Protein AF-B9GA98-F1 (afdb_monomer)

Organism: Oryza sativa subsp. japonica (NCBI:txid39947)

Seconda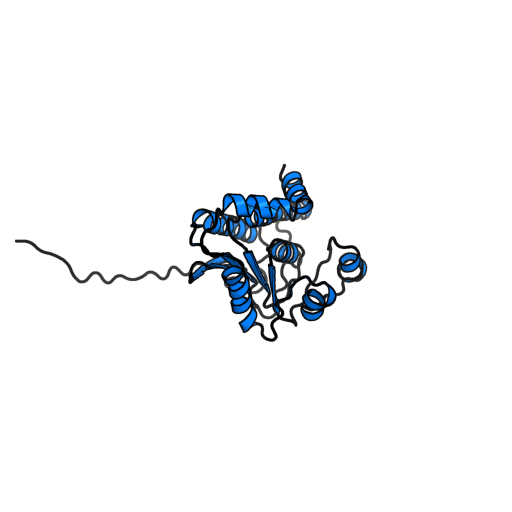ry structure (DSSP, 8-state):
-------------------SEEEEEETTEEEEEE--SS-TT-TTSHHHHHHHHHHHHHHHHH--TT--EEEEEE---TT--TT-----SSS-HHHHHHHHHHHHHHHHHHHHT-SS-EEEEE-S-B-SHHHHHHHHTSSEEEEETT-EE--TT-SSHHHIIIIISS---EEHHHHHHTT-S-SEEESSTTTHHHHHHHHHHHS--S---HHHHHHHHHHHSHHHHHHHHHHT-

Foldseek 3Di:
DDDDDDDDPPPPPPPPDPAQWDWDDDQLEIEIEGGPDDDQPPLQDPRSLVVLLVVLVVQQVPDDQSRLEYEYEHDDDDDHANDDDDDDDPDPSVVSVLSVVLSLLSSLLSLLLRLFAYEYQALAEHHEPSSVSNRLSGPAYAHEQAHKYAYCPDDDVVCCVARNVPVHIDGNVCVCPVVVRHPRYDPHSVCRRVSRVVCSNVVDDDGGDSVVVSVVSCVVVVVSNVVSVVSND

Solvent-accessible surface area (backbone atoms only — not comparable to full-atom values): 12855 Å² total; per-residue (Å²): 132,89,80,82,90,90,82,80,81,78,77,76,75,79,75,79,78,93,44,49,57,44,76,49,75,57,98,44,30,37,38,38,34,43,67,45,85,83,70,66,75,63,76,64,42,74,65,40,47,52,46,45,42,50,49,51,51,50,51,56,73,67,57,48,72,74,43,39,22,40,29,41,35,45,56,70,54,95,85,36,56,38,54,66,85,79,81,72,82,87,57,58,67,65,63,55,50,50,52,52,50,53,44,46,39,51,40,42,51,50,50,51,63,32,56,41,48,30,15,20,13,34,36,34,52,32,44,10,61,66,52,46,51,54,46,65,50,30,83,40,41,11,31,10,35,79,20,38,40,35,27,77,77,45,87,49,76,65,46,22,52,35,20,39,74,59,62,42,66,40,38,26,50,52,47,23,67,75,65,67,68,30,92,46,69,26,94,43,48,84,48,8,56,58,49,14,47,45,52,33,59,69,76,60,74,99,76,57,63,33,65,60,47,23,54,51,51,43,66,76,38,48,67,65,47,46,54,44,51,65,73,73,106

Sequence (233 aa):
MLSSLQRLHTLRHHHGFLGFCQLSTKNGVFFLTLGGHGGGENYRTEQFIAELEQKLKEVRGHARPSSKGLVTTFAAGEGGSFCDDVDNGGTSAAATAELAAYRTAEAVRALFDMPFPTAAAVAGDVRSSLALALVLAHDDMAVWKEATFEAPEAPYPMMRSKLVLRSEAMDGSTFGGYWYMTDSRCDGREEVTGEAAGIVTTSIGKVRDGEAYVATRKSFFPESWKAVCEFLA

Nearest PDB structures (foldseek):
  3l3s-assembly1_A  TM=7.725E-01  e=2.087E-08  Ruegeria pomeroyi
  3sll-assembly1_A  TM=7.298E-01  e=2.985E-08  Mycobacteroides abscessus ATCC 19977
  1wdl-assembly1_A  TM=6.849E-01  e=1.010E-06  Pseudomonas fragi
  2fw2-assembly1_F  TM=6.914E-01  e=1.534E-06  Homo sapiens
  4zde-assembly1_A  TM=6.179E-01  e=9.760E-06  Saccharomyces cerevisiae

Radius of gyration: 19.53 Å; Cα contacts (8 Å, |Δi|>4): 395; chains: 1; bounding box: 75×48×39 Å

Mean predicted aligned error: 11.71 Å

InterPro domains:
  IPR029045 ClpP/crotonase-like domain superfamily [SSF52096] (22-154)

pLDDT: mean 70.23, std 20.04, range [26.42, 96.5]

Structure (mmCIF, N/CA/C/O backbone):
data_AF-B9GA98-F1
#
_entry.id   AF-B9GA98-F1
#
loop_
_atom_site.group_PDB
_atom_site.id
_atom_site.type_symbol
_atom_site.label_atom_id
_atom_site.label_alt_id
_atom_site.label_comp_id
_atom_site.label_asym_id
_atom_site.label_entity_id
_atom_site.label_seq_id
_atom_site.pdbx_PDB_ins_code
_atom_site.Cartn_x
_atom_site.Cartn_y
_atom_site.Cartn_z
_atom_site.occupancy
_atom_site.B_iso_or_equiv
_atom_site.auth_seq_id
_atom_site.auth_comp_id
_atom_site.auth_asym_id
_atom_site.auth_atom_id
_atom_site.pdbx_PDB_model_num
ATOM 1 N N . MET A 1 1 ? -51.087 30.123 -14.342 1.00 35.69 1 MET A N 1
ATOM 2 C CA . MET A 1 1 ? -50.965 28.770 -13.756 1.00 35.69 1 MET A CA 1
ATOM 3 C C . MET A 1 1 ? -49.788 28.105 -14.463 1.00 35.69 1 MET A C 1
ATOM 5 O O . MET A 1 1 ? -49.875 27.931 -15.666 1.00 35.69 1 MET A O 1
ATOM 9 N N . LEU A 1 2 ? -48.579 28.081 -13.877 1.00 29.09 2 LEU A N 1
ATOM 10 C CA . LEU A 1 2 ? -48.039 26.934 -13.107 1.00 29.09 2 LEU A CA 1
ATOM 11 C C . LEU A 1 2 ? -48.351 25.620 -13.851 1.00 29.09 2 LEU A C 1
ATOM 13 O O . LEU A 1 2 ? -49.518 25.289 -13.980 1.00 29.09 2 LEU A O 1
ATOM 17 N N . SER A 1 3 ? -47.425 24.831 -14.396 1.00 33.22 3 SER A N 1
ATOM 18 C CA . SER A 1 3 ? -46.108 24.382 -13.919 1.00 33.22 3 SER A CA 1
ATOM 19 C C . SER A 1 3 ? -45.519 23.503 -15.061 1.00 33.22 3 SER A C 1
ATOM 21 O O . SER A 1 3 ? -46.284 22.865 -15.771 1.00 33.22 3 SER A O 1
ATOM 23 N N . SER A 1 4 ? -44.248 23.621 -15.455 1.00 30.05 4 SER A N 1
ATOM 24 C CA . SER A 1 4 ? -43.085 22.916 -14.889 1.00 30.05 4 SER A CA 1
ATOM 25 C C . SER A 1 4 ? -42.656 21.679 -15.706 1.00 30.05 4 SER A C 1
ATOM 27 O O . SER A 1 4 ? -43.454 20.794 -15.973 1.00 30.05 4 SER A O 1
ATOM 29 N N . LEU A 1 5 ? -41.360 21.667 -16.053 1.00 33.59 5 LEU A N 1
ATOM 30 C CA . LEU A 1 5 ? -40.460 20.511 -16.194 1.00 33.59 5 LEU A CA 1
ATOM 31 C C . LEU A 1 5 ? -40.871 19.349 -17.119 1.00 33.59 5 LEU A C 1
ATOM 33 O O . LEU A 1 5 ? -41.685 18.519 -16.747 1.00 33.59 5 LEU A O 1
ATOM 37 N N . GLN A 1 6 ? -40.148 19.189 -18.237 1.00 38.84 6 GLN A N 1
ATOM 38 C CA . GLN A 1 6 ? -39.351 17.981 -18.551 1.00 38.84 6 GLN A CA 1
ATOM 39 C C . GLN A 1 6 ? -38.919 17.983 -20.025 1.00 38.84 6 GLN A C 1
ATOM 41 O O . GLN A 1 6 ? -39.674 17.583 -20.908 1.00 38.84 6 GLN A O 1
ATOM 46 N N . ARG A 1 7 ? -37.679 18.417 -20.277 1.00 35.78 7 ARG A N 1
ATOM 47 C CA . ARG A 1 7 ? -36.745 17.842 -21.269 1.00 35.78 7 ARG A CA 1
ATOM 48 C C . ARG A 1 7 ? -35.448 18.653 -21.277 1.00 35.78 7 ARG A C 1
ATOM 50 O O . ARG A 1 7 ? -35.079 19.288 -22.255 1.00 35.78 7 ARG A O 1
ATOM 57 N N . LEU A 1 8 ? -34.751 18.632 -20.142 1.00 29.62 8 LEU A N 1
ATOM 58 C CA . LEU A 1 8 ? -33.313 18.864 -20.141 1.00 29.62 8 LEU A CA 1
ATOM 59 C C . LEU A 1 8 ? -32.667 17.512 -20.431 1.00 29.62 8 LEU A C 1
ATOM 61 O O . LEU A 1 8 ? -32.728 16.594 -19.617 1.00 29.62 8 LEU A O 1
ATOM 65 N N . HIS A 1 9 ? -32.113 17.393 -21.635 1.00 29.41 9 HIS A N 1
ATOM 66 C CA . HIS A 1 9 ? -31.091 16.409 -21.946 1.00 29.41 9 HIS A CA 1
ATOM 67 C C . HIS A 1 9 ? -29.949 16.605 -20.948 1.00 29.41 9 HIS A C 1
ATOM 69 O O . HIS A 1 9 ? -29.130 17.510 -21.098 1.00 29.41 9 HIS A O 1
ATOM 75 N N . THR A 1 10 ? -29.894 15.769 -19.916 1.00 26.86 10 THR A N 1
ATOM 76 C CA . THR A 1 10 ? -28.697 15.643 -19.094 1.00 26.86 10 THR A CA 1
ATOM 77 C C . THR A 1 10 ? -27.661 14.902 -19.931 1.00 26.86 10 THR A C 1
ATOM 79 O O . THR A 1 10 ? -27.564 13.676 -19.892 1.00 26.86 10 THR A O 1
ATOM 82 N N . LEU A 1 11 ? -26.906 15.662 -20.727 1.00 26.42 11 LEU A N 1
ATOM 83 C CA . LEU A 1 11 ? -25.557 15.299 -21.140 1.00 26.42 11 LEU A CA 1
ATOM 84 C C . LEU A 1 11 ? -24.779 14.993 -19.858 1.00 26.42 11 LEU A C 1
ATOM 86 O O . LEU A 1 11 ? -24.278 15.888 -19.179 1.00 26.42 11 LEU A O 1
ATOM 90 N N . ARG A 1 12 ? -24.728 13.713 -19.478 1.00 26.69 12 ARG A N 1
ATOM 91 C CA . ARG A 1 12 ? -23.707 13.234 -18.554 1.00 26.69 12 ARG A CA 1
ATOM 92 C C . ARG A 1 12 ? -22.389 13.398 -19.290 1.00 26.69 12 ARG A C 1
ATOM 94 O O . ARG A 1 12 ? -22.032 12.575 -20.127 1.00 26.69 12 ARG A O 1
ATOM 101 N N . HIS A 1 13 ? -21.703 14.496 -18.999 1.00 28.08 13 HIS A N 1
ATOM 102 C CA . HIS A 1 13 ? -20.285 14.618 -19.261 1.00 28.08 13 HIS A CA 1
ATOM 103 C C . HIS A 1 13 ? -19.594 13.423 -18.599 1.00 28.08 13 HIS A C 1
ATOM 105 O O . HIS A 1 13 ? -19.430 13.374 -17.382 1.00 28.08 13 HIS A O 1
ATOM 111 N N . HIS A 1 14 ? -19.207 12.439 -19.409 1.00 30.08 14 HIS A N 1
ATOM 112 C CA . HIS A 1 14 ? -18.062 11.607 -19.095 1.00 30.08 14 HIS A CA 1
ATOM 113 C C . HIS A 1 14 ? -16.851 12.541 -19.077 1.00 30.08 14 HIS A C 1
ATOM 115 O O . HIS A 1 14 ? -16.253 12.825 -20.113 1.00 30.08 14 HIS A O 1
ATOM 121 N N . HIS A 1 15 ? -16.510 13.072 -17.903 1.00 29.11 15 HIS A N 1
ATOM 122 C CA . HIS A 1 15 ? -15.147 13.523 -17.673 1.00 29.11 15 HIS A CA 1
ATOM 123 C C . HIS A 1 15 ? -14.268 12.276 -17.646 1.00 29.11 15 HIS A C 1
ATOM 125 O O . HIS A 1 15 ? -14.194 11.575 -16.639 1.00 29.11 15 HIS A O 1
ATOM 131 N N . GLY A 1 16 ? -13.655 11.972 -18.791 1.00 33.31 16 GLY A N 1
ATOM 132 C CA . GLY A 1 16 ? -12.480 11.116 -18.835 1.00 33.31 16 GLY A CA 1
ATOM 133 C C . GLY A 1 16 ? -11.401 11.769 -17.981 1.00 33.31 16 GLY A C 1
ATOM 134 O O . GLY A 1 16 ? -10.904 12.839 -18.323 1.00 33.31 16 GLY A O 1
ATOM 135 N N . PHE A 1 17 ? -11.108 11.173 -16.830 1.00 41.28 17 PHE A N 1
ATOM 136 C CA . PHE A 1 17 ? -10.038 11.626 -15.951 1.00 41.28 17 PHE A CA 1
ATOM 137 C C . PHE A 1 17 ? -8.707 11.105 -16.512 1.00 41.28 17 PHE A C 1
ATOM 139 O O . PHE A 1 17 ? -8.421 9.912 -16.442 1.00 41.28 17 PHE A O 1
ATOM 146 N N . LEU A 1 18 ? -7.926 12.005 -17.111 1.00 51.78 18 LEU A N 1
ATOM 147 C CA . LEU A 1 18 ? -6.543 11.796 -17.557 1.00 51.78 18 LEU A CA 1
ATOM 148 C C . LEU A 1 18 ? -5.591 11.896 -16.345 1.00 51.78 18 LEU A C 1
ATOM 150 O O . LEU A 1 18 ? -4.888 12.891 -16.206 1.00 51.78 18 LEU A O 1
ATOM 154 N N . GLY A 1 19 ? -5.638 10.930 -15.423 1.00 64.00 19 GLY A N 1
ATOM 155 C CA . GLY A 1 19 ? -4.789 10.897 -14.219 1.00 64.00 19 GLY A CA 1
ATOM 156 C C . GLY A 1 19 ? -4.051 9.568 -14.067 1.00 64.00 19 GLY A C 1
ATOM 157 O O . GLY A 1 19 ? -4.566 8.525 -14.485 1.00 64.00 19 GLY A O 1
ATOM 158 N N . PHE A 1 20 ? -2.856 9.600 -13.471 1.00 74.31 20 PHE A N 1
ATOM 159 C CA . PHE A 1 20 ? -2.017 8.417 -13.274 1.00 74.31 20 PHE A CA 1
ATOM 160 C C . PHE A 1 20 ? -2.572 7.473 -12.202 1.00 74.31 20 PHE A C 1
ATOM 162 O O . PHE A 1 20 ? -2.298 6.270 -12.240 1.00 74.31 20 PHE A O 1
ATOM 169 N N . CYS A 1 21 ? -3.358 8.003 -11.261 1.00 82.62 21 CYS A N 1
ATOM 170 C CA . CYS A 1 21 ? -3.966 7.263 -10.164 1.00 82.62 21 CYS A CA 1
ATOM 171 C C . CYS A 1 21 ? -5.494 7.305 -10.270 1.00 82.62 21 CYS A C 1
ATOM 173 O O . CYS A 1 21 ? -6.146 8.324 -10.025 1.00 82.62 21 CYS A O 1
ATOM 175 N N . GLN A 1 22 ? -6.100 6.162 -10.577 1.00 86.88 22 GLN A N 1
ATOM 176 C CA . GLN A 1 22 ? -7.551 6.044 -10.687 1.00 86.88 22 GLN A CA 1
ATOM 177 C C . GLN A 1 22 ? -8.132 5.484 -9.395 1.00 86.88 22 GLN A C 1
ATOM 179 O O . GLN A 1 22 ? -7.782 4.390 -8.968 1.00 86.88 22 GLN A O 1
ATOM 184 N N . LEU A 1 23 ? -9.047 6.229 -8.778 1.00 91.75 23 LEU A N 1
ATOM 185 C CA . LEU A 1 23 ? -9.753 5.790 -7.581 1.00 91.75 23 LEU A CA 1
ATOM 186 C C . LEU A 1 23 ? -11.190 5.415 -7.933 1.00 91.75 23 LEU A C 1
ATOM 188 O O . LEU A 1 23 ? -11.926 6.203 -8.524 1.00 91.75 23 LEU A O 1
ATOM 192 N N . SER A 1 24 ? -11.603 4.224 -7.519 1.00 93.31 24 SER A N 1
ATOM 193 C CA . SER A 1 24 ? -12.993 3.785 -7.560 1.00 93.31 24 SER A CA 1
ATOM 194 C C . SER A 1 24 ? -13.408 3.186 -6.217 1.00 93.31 24 SER A C 1
ATOM 196 O O . SER A 1 24 ? -12.594 2.968 -5.318 1.00 93.31 24 SER A O 1
ATOM 198 N N . THR A 1 25 ? -14.705 2.974 -6.020 1.00 94.50 25 THR A N 1
ATOM 199 C CA . THR A 1 25 ? -15.231 2.393 -4.780 1.00 94.50 25 THR A CA 1
ATOM 200 C C . THR A 1 25 ? -16.325 1.398 -5.111 1.00 94.50 25 THR A C 1
ATOM 202 O O . THR A 1 25 ? -17.235 1.696 -5.885 1.00 94.50 25 THR A O 1
ATOM 205 N N . LYS A 1 26 ? -16.255 0.213 -4.505 1.00 93.81 26 LYS A N 1
ATOM 206 C CA . LYS A 1 26 ? -17.228 -0.862 -4.709 1.00 93.81 26 LYS A CA 1
ATOM 207 C C . LYS A 1 26 ? -17.417 -1.638 -3.413 1.00 93.81 26 LYS A C 1
ATOM 209 O O . LYS A 1 26 ? -16.454 -2.065 -2.792 1.00 93.81 26 LYS A O 1
ATOM 214 N N . ASN A 1 27 ? -18.670 -1.833 -2.998 1.00 90.69 27 ASN A N 1
ATOM 215 C CA . ASN A 1 27 ? -19.038 -2.646 -1.827 1.00 90.69 27 ASN A CA 1
ATOM 216 C C . ASN A 1 27 ? -18.325 -2.261 -0.511 1.00 90.69 27 ASN A C 1
ATOM 218 O O . ASN A 1 27 ? -18.074 -3.122 0.336 1.00 90.69 27 ASN A O 1
ATOM 222 N N . GLY A 1 28 ? -18.017 -0.970 -0.337 1.00 90.44 28 GLY A N 1
ATOM 223 C CA . GLY A 1 28 ? -17.298 -0.438 0.826 1.00 90.44 28 GLY A CA 1
ATOM 224 C C . GLY A 1 28 ? -15.774 -0.573 0.751 1.00 90.44 28 GLY A C 1
ATOM 225 O O . GLY A 1 28 ? -15.104 -0.193 1.705 1.00 90.44 28 GLY A O 1
ATOM 226 N N . VAL A 1 29 ? -15.227 -1.090 -0.350 1.00 94.62 29 VAL A N 1
ATOM 227 C CA . VAL A 1 29 ? -13.786 -1.180 -0.614 1.00 94.62 29 VAL A CA 1
ATOM 228 C C . VAL A 1 29 ? -13.384 -0.071 -1.583 1.00 94.62 29 VAL A C 1
ATOM 230 O O . VAL A 1 29 ? -14.051 0.139 -2.602 1.00 94.62 29 VAL A O 1
ATOM 233 N N . PHE A 1 30 ? -12.308 0.638 -1.259 1.00 96.50 30 PHE A N 1
ATOM 234 C CA . PHE A 1 30 ? -11.643 1.572 -2.162 1.00 96.50 30 PHE A CA 1
ATOM 235 C C . PHE A 1 30 ? -10.679 0.801 -3.062 1.00 96.50 30 PHE A C 1
ATOM 2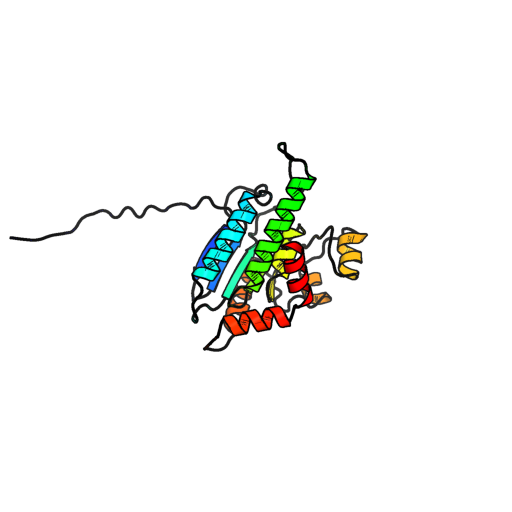37 O O . PHE A 1 30 ? -9.932 -0.039 -2.573 1.00 96.50 30 PHE A O 1
ATOM 244 N N . PHE A 1 31 ? -10.684 1.090 -4.359 1.00 94.12 31 PHE A N 1
ATOM 245 C CA . PHE A 1 31 ? -9.760 0.511 -5.330 1.00 94.12 31 PHE A CA 1
ATOM 246 C C . PHE A 1 31 ? -8.947 1.637 -5.951 1.00 94.12 31 PHE A C 1
ATOM 248 O O . PHE A 1 31 ? -9.504 2.472 -6.666 1.00 94.12 31 PHE A O 1
ATOM 255 N N . LEU A 1 32 ? -7.654 1.666 -5.644 1.00 92.19 32 LEU A N 1
ATOM 256 C CA . LEU A 1 32 ? -6.701 2.626 -6.178 1.00 92.19 32 LEU A CA 1
ATOM 257 C C . LEU A 1 32 ? -5.840 1.938 -7.233 1.00 92.19 32 LEU A C 1
ATOM 259 O O . LEU A 1 32 ? -4.988 1.118 -6.908 1.00 92.19 32 LEU A O 1
ATOM 263 N N . THR A 1 33 ? -6.053 2.271 -8.496 1.00 86.50 33 THR A N 1
ATOM 264 C CA . THR A 1 33 ? -5.252 1.763 -9.604 1.00 86.50 33 THR A CA 1
ATOM 265 C C . THR A 1 33 ? -4.133 2.730 -9.930 1.00 86.50 33 THR A C 1
ATOM 267 O O . THR A 1 33 ? -4.382 3.859 -10.353 1.00 86.50 33 THR A O 1
ATOM 270 N N . LEU A 1 34 ? -2.900 2.266 -9.743 1.00 81.12 34 LEU A N 1
ATOM 271 C CA . LEU A 1 34 ? -1.695 2.975 -10.147 1.00 81.12 34 LEU A CA 1
ATOM 272 C C . LEU A 1 34 ? -1.402 2.602 -11.600 1.00 81.12 34 LEU A C 1
ATOM 274 O O . LEU A 1 34 ? -1.234 1.417 -11.893 1.00 81.12 34 LEU A O 1
ATOM 278 N N . GLY A 1 35 ? -1.352 3.591 -12.497 1.00 67.44 35 GLY A N 1
ATOM 279 C CA . GLY A 1 35 ? -0.961 3.365 -13.891 1.00 67.44 35 GLY A CA 1
ATOM 280 C C . GLY A 1 35 ? -2.022 3.522 -14.964 1.00 67.44 35 GLY A C 1
ATOM 281 O O . GLY A 1 35 ? -2.042 2.767 -15.937 1.00 67.44 35 GLY A O 1
ATOM 282 N N . GLY A 1 36 ? -2.922 4.487 -14.807 1.00 49.16 36 GLY A N 1
ATOM 283 C CA . GLY A 1 36 ? -3.950 4.766 -15.807 1.00 49.16 36 GLY A CA 1
ATOM 284 C C . GLY A 1 36 ? -3.415 5.485 -17.053 1.00 49.16 36 GLY A C 1
ATOM 285 O O . GLY A 1 36 ? -2.937 6.603 -16.944 1.00 49.16 36 GLY A O 1
ATOM 286 N N . HIS A 1 37 ? -3.598 4.856 -18.225 1.00 40.94 37 HIS A N 1
ATOM 287 C CA . HIS A 1 37 ? -3.554 5.410 -19.597 1.00 40.94 37 HIS A CA 1
ATOM 288 C C . HIS A 1 37 ? -2.259 6.144 -20.030 1.00 40.94 37 HIS A C 1
ATOM 290 O O . HIS A 1 37 ? -2.020 7.277 -19.633 1.00 40.94 37 HIS A O 1
ATOM 296 N N . GLY A 1 38 ? -1.476 5.546 -20.948 1.00 42.28 38 GLY A N 1
ATOM 297 C CA . GLY A 1 38 ? -0.427 6.284 -21.682 1.00 42.28 38 GLY A CA 1
ATOM 298 C C . GLY A 1 38 ? 0.940 5.620 -21.885 1.00 42.28 38 GLY A C 1
ATOM 299 O O . GLY A 1 38 ? 1.890 6.340 -22.167 1.00 42.28 38 GLY A O 1
ATOM 300 N N . GLY A 1 39 ? 1.079 4.295 -21.769 1.00 42.31 39 GLY A N 1
ATOM 301 C CA . GLY A 1 39 ? 2.373 3.629 -21.987 1.00 42.31 39 GLY A CA 1
ATOM 302 C C . GLY A 1 39 ? 3.358 3.815 -20.822 1.00 42.31 39 GLY A C 1
ATOM 303 O O . GLY A 1 39 ? 3.237 4.735 -20.015 1.00 42.31 39 GLY A O 1
ATOM 304 N N . GLY A 1 40 ? 4.296 2.874 -20.693 1.00 44.06 40 GLY A N 1
ATOM 305 C CA . GLY A 1 40 ? 5.089 2.580 -19.489 1.00 44.06 40 GLY A CA 1
ATOM 306 C C . GLY A 1 40 ? 6.103 3.626 -19.002 1.00 44.06 40 GLY A C 1
ATOM 307 O O . GLY A 1 40 ? 6.942 3.287 -18.174 1.00 44.06 40 GLY A O 1
ATOM 308 N N . GLU A 1 41 ? 6.044 4.880 -19.452 1.00 43.06 41 GLU A N 1
ATOM 309 C CA . GLU A 1 41 ? 7.047 5.910 -19.117 1.00 43.06 41 GLU A CA 1
ATOM 310 C C . GLU A 1 41 ? 6.610 6.871 -17.994 1.00 43.06 41 GLU A C 1
ATOM 312 O O . GLU A 1 41 ? 7.407 7.647 -17.474 1.00 43.06 41 GLU A O 1
ATOM 317 N N . ASN A 1 42 ? 5.354 6.793 -17.551 1.00 45.59 42 ASN A N 1
ATOM 318 C CA . ASN A 1 42 ? 4.721 7.853 -16.758 1.00 45.59 42 ASN A CA 1
ATOM 319 C C . ASN A 1 42 ? 4.770 7.687 -15.224 1.00 45.59 42 ASN A C 1
ATOM 321 O O . ASN A 1 42 ? 4.354 8.579 -14.487 1.00 45.59 42 ASN A O 1
ATOM 325 N N . TYR A 1 43 ? 5.312 6.578 -14.717 1.00 51.19 43 TYR A N 1
ATOM 326 C CA . TYR A 1 43 ? 5.412 6.275 -13.276 1.00 51.19 43 TYR A CA 1
ATOM 327 C C . TYR A 1 43 ? 6.594 6.974 -12.575 1.00 51.19 43 TYR A C 1
ATOM 329 O O . TYR A 1 43 ? 6.965 6.612 -11.461 1.00 51.19 43 TYR A O 1
ATOM 337 N N . ARG A 1 44 ? 7.231 7.934 -13.258 1.00 55.16 44 ARG A N 1
ATOM 338 C CA . ARG A 1 44 ? 8.556 8.490 -12.925 1.00 55.16 44 ARG A CA 1
ATOM 339 C C . ARG A 1 44 ? 8.534 9.966 -12.524 1.00 55.16 44 ARG A C 1
ATOM 341 O O . ARG A 1 44 ? 9.587 10.578 -12.383 1.00 55.16 44 ARG A O 1
ATOM 348 N N . THR A 1 45 ? 7.356 10.568 -12.388 1.00 59.28 45 THR A N 1
ATOM 349 C CA . THR A 1 45 ? 7.224 12.019 -12.219 1.00 59.28 45 THR A CA 1
ATOM 350 C C . THR A 1 45 ? 6.837 12.383 -10.790 1.00 59.28 45 THR A C 1
ATOM 352 O O . THR A 1 45 ? 6.058 11.684 -10.143 1.00 59.28 45 THR A O 1
ATOM 355 N N . GLU A 1 46 ? 7.322 13.529 -10.304 1.00 68.69 46 GLU A N 1
ATOM 356 C CA . GLU A 1 46 ? 6.806 14.174 -9.085 1.00 68.69 46 GLU A CA 1
ATOM 357 C C . GLU A 1 46 ? 5.268 14.244 -9.106 1.00 68.69 46 GLU A C 1
ATOM 359 O O . GLU A 1 46 ? 4.608 14.044 -8.088 1.00 68.69 46 GLU A O 1
ATOM 364 N N . GLN A 1 47 ? 4.700 14.441 -10.299 1.00 73.62 47 GLN A N 1
ATOM 365 C CA . GLN A 1 47 ? 3.266 14.464 -10.544 1.00 73.62 47 GLN A CA 1
ATOM 366 C C . GLN A 1 47 ? 2.572 13.141 -10.177 1.00 73.62 47 GLN A C 1
ATOM 368 O O . GLN A 1 47 ? 1.519 13.191 -9.547 1.00 73.62 47 GLN A O 1
ATOM 373 N N . PHE A 1 48 ? 3.150 11.976 -10.500 1.00 77.00 48 PHE A N 1
ATOM 374 C CA . PHE A 1 48 ? 2.602 10.678 -10.084 1.00 77.00 48 PHE A CA 1
ATOM 375 C C . PHE A 1 48 ? 2.542 10.557 -8.559 1.00 77.00 48 PHE A C 1
ATOM 377 O O . PHE A 1 48 ? 1.499 10.201 -8.013 1.00 77.00 48 PHE A O 1
ATOM 384 N N . ILE A 1 49 ? 3.638 10.878 -7.862 1.00 74.38 49 ILE A N 1
ATOM 385 C CA . ILE A 1 49 ? 3.694 10.708 -6.403 1.00 74.38 49 ILE A CA 1
ATOM 386 C C . ILE A 1 49 ? 2.792 11.736 -5.702 1.00 74.38 49 ILE A C 1
ATOM 388 O O . ILE A 1 49 ? 2.108 11.396 -4.738 1.00 74.38 49 ILE A O 1
ATOM 392 N N . ALA A 1 50 ? 2.712 12.966 -6.216 1.00 79.44 50 ALA A N 1
ATOM 393 C CA . ALA A 1 50 ? 1.770 13.972 -5.730 1.00 79.44 50 ALA A CA 1
ATOM 394 C C . ALA A 1 50 ? 0.306 13.540 -5.934 1.00 79.44 50 ALA A C 1
ATOM 396 O O . ALA A 1 50 ? -0.519 13.702 -5.031 1.00 79.44 50 ALA A O 1
ATOM 397 N N . GLU A 1 51 ? -0.023 12.952 -7.088 1.00 85.50 51 GLU A N 1
ATOM 398 C CA . GLU A 1 51 ? -1.361 12.417 -7.356 1.00 85.50 51 GLU A CA 1
ATOM 399 C C . GLU A 1 51 ? -1.680 11.227 -6.438 1.00 85.50 51 GLU A C 1
ATOM 401 O O . GLU A 1 51 ? -2.776 11.162 -5.878 1.00 85.50 51 GLU A O 1
ATOM 406 N N . LEU A 1 52 ? -0.717 10.330 -6.205 1.00 85.88 52 LEU A N 1
ATOM 407 C CA . LEU A 1 52 ? -0.838 9.229 -5.248 1.00 85.88 52 LEU A CA 1
ATOM 408 C C . LEU A 1 52 ? -1.119 9.749 -3.832 1.00 85.88 52 LEU A C 1
ATOM 410 O O . LEU A 1 52 ? -2.079 9.315 -3.195 1.00 85.88 52 LEU A O 1
ATOM 414 N N . GLU A 1 53 ? -0.332 10.713 -3.351 1.00 85.81 53 GLU A N 1
ATOM 415 C CA . GLU A 1 53 ? -0.517 11.345 -2.041 1.00 85.81 53 GLU A CA 1
ATOM 416 C C . GLU A 1 53 ? -1.919 11.967 -1.923 1.00 85.81 53 GLU A C 1
ATOM 418 O O . GLU A 1 53 ? -2.635 11.748 -0.939 1.00 85.81 53 GLU A O 1
ATOM 423 N N . GLN A 1 54 ? -2.351 12.698 -2.955 1.00 89.06 54 GLN A N 1
ATOM 424 C CA . GLN A 1 54 ? -3.685 13.286 -3.022 1.00 89.06 54 GLN A CA 1
ATOM 425 C C . GLN A 1 54 ? -4.779 12.212 -2.973 1.00 89.06 54 GLN A C 1
ATOM 427 O O . GLN A 1 54 ? -5.756 12.374 -2.237 1.00 89.06 54 GLN A O 1
ATOM 432 N N . LYS A 1 55 ? -4.628 11.107 -3.710 1.00 92.81 55 LYS A N 1
ATOM 433 C CA . LYS A 1 55 ? -5.607 10.012 -3.728 1.00 92.81 55 LYS A CA 1
ATOM 434 C C . LYS A 1 55 ? -5.664 9.255 -2.410 1.00 92.81 55 LYS A C 1
ATOM 436 O O . LYS A 1 55 ? -6.759 8.927 -1.960 1.00 92.81 55 LYS A O 1
ATOM 441 N N . LEU A 1 56 ? -4.537 9.048 -1.734 1.00 93.50 56 LEU A N 1
ATOM 442 C CA . LEU A 1 56 ? -4.523 8.459 -0.393 1.00 93.50 56 LEU A CA 1
ATOM 443 C C . LEU A 1 56 ? -5.200 9.386 0.632 1.00 93.50 56 LEU A C 1
ATOM 445 O O . LEU A 1 56 ? -5.996 8.924 1.454 1.00 93.50 56 LEU A O 1
ATOM 449 N N . LYS A 1 57 ? -4.983 10.705 0.545 1.00 91.50 57 LYS A N 1
ATOM 450 C CA . LYS A 1 57 ? -5.719 11.695 1.357 1.00 91.50 57 LYS A CA 1
ATOM 451 C C . LYS A 1 57 ? -7.222 11.673 1.069 1.00 91.50 57 LYS A C 1
ATOM 453 O O . LYS A 1 57 ? -8.020 11.706 2.005 1.00 91.50 57 LYS A O 1
ATOM 458 N N . GLU A 1 58 ? -7.610 11.574 -0.201 1.00 94.50 58 GLU A N 1
ATOM 459 C CA . GLU A 1 58 ? -9.008 11.456 -0.631 1.00 94.50 58 GLU A CA 1
ATOM 460 C C . GLU A 1 58 ? -9.667 10.196 -0.046 1.00 94.50 58 GLU A C 1
ATOM 462 O O . GLU A 1 58 ? -10.739 10.276 0.555 1.00 94.50 58 GLU A O 1
ATOM 467 N N . VAL A 1 59 ? -8.997 9.045 -0.142 1.00 95.25 59 VAL A N 1
ATOM 468 C CA . VAL A 1 59 ? -9.438 7.773 0.451 1.00 95.25 59 VAL A CA 1
ATOM 469 C C . VAL A 1 59 ? -9.647 7.912 1.961 1.00 95.25 59 VAL A C 1
ATOM 471 O O . VAL A 1 59 ? -10.701 7.534 2.477 1.00 95.25 59 VAL A O 1
ATOM 474 N N . ARG A 1 60 ? -8.690 8.517 2.676 1.00 92.69 60 ARG A N 1
ATOM 475 C CA . ARG A 1 60 ? -8.796 8.744 4.125 1.00 92.69 60 ARG A CA 1
ATOM 476 C C . ARG A 1 60 ? -9.951 9.685 4.483 1.00 92.69 60 ARG A C 1
ATOM 478 O O . ARG A 1 60 ? -10.692 9.396 5.417 1.00 92.69 60 ARG A O 1
ATOM 485 N N . GLY A 1 61 ? -10.151 10.776 3.741 1.00 92.25 61 GLY A N 1
ATOM 486 C CA . GLY A 1 61 ? -11.261 11.716 3.967 1.00 92.25 61 GLY A CA 1
ATOM 487 C C . GLY A 1 61 ? -12.646 11.111 3.693 1.00 92.25 61 GLY A C 1
ATOM 488 O O . GLY A 1 61 ? -13.641 11.451 4.346 1.00 92.25 61 GLY A O 1
ATOM 489 N N . HIS A 1 62 ? -12.720 10.163 2.758 1.00 92.50 62 HIS A N 1
ATOM 490 C CA . HIS A 1 62 ? -13.938 9.418 2.444 1.00 92.50 62 HIS A CA 1
ATOM 491 C C . HIS A 1 62 ? -14.146 8.171 3.307 1.00 92.50 62 HIS A C 1
ATOM 493 O O . HIS A 1 62 ? -15.220 7.568 3.238 1.00 92.50 62 HIS A O 1
ATOM 499 N N . ALA A 1 63 ? -13.181 7.800 4.149 1.00 90.69 63 ALA A N 1
ATOM 500 C CA . ALA A 1 63 ? -13.316 6.682 5.065 1.00 90.69 63 ALA A CA 1
ATOM 501 C C . ALA A 1 63 ? -14.524 6.871 5.993 1.00 90.69 63 ALA A C 1
ATOM 503 O O . ALA A 1 63 ? -14.770 7.949 6.544 1.00 90.69 63 ALA A O 1
ATOM 504 N N . ARG A 1 64 ? -15.305 5.808 6.163 1.00 88.56 64 ARG A N 1
ATOM 505 C CA . ARG A 1 64 ? -16.438 5.730 7.089 1.00 88.56 64 ARG A CA 1
ATOM 506 C C . ARG A 1 64 ? -16.285 4.476 7.950 1.00 88.56 64 ARG A C 1
ATOM 508 O O . ARG A 1 64 ? -15.582 3.557 7.537 1.00 88.56 64 ARG A O 1
ATOM 515 N N . PRO A 1 65 ? -16.989 4.362 9.089 1.00 84.62 65 PRO A N 1
ATOM 516 C CA . PRO A 1 65 ? -16.995 3.122 9.873 1.00 84.62 65 PRO A CA 1
ATOM 517 C C . PRO A 1 65 ? -17.437 1.882 9.074 1.00 84.62 65 PRO A C 1
ATOM 519 O O . PRO A 1 65 ? -17.073 0.763 9.413 1.00 84.62 65 PRO A O 1
ATOM 522 N N . SER A 1 66 ? -18.205 2.076 7.994 1.00 85.50 66 SER A N 1
ATOM 523 C CA . SER A 1 66 ? -18.625 1.023 7.061 1.00 85.50 66 SER A CA 1
ATOM 524 C C . SER A 1 66 ? -17.615 0.717 5.945 1.00 85.50 66 SER A C 1
ATOM 526 O O . SER A 1 66 ? -17.861 -0.182 5.139 1.00 85.50 66 SER A O 1
ATOM 528 N N . SER A 1 67 ? -16.527 1.484 5.832 1.00 90.44 67 SER A N 1
ATOM 529 C CA . SER A 1 67 ? -15.459 1.228 4.865 1.00 90.44 67 SER A CA 1
ATOM 530 C C . SER A 1 67 ? -14.701 -0.031 5.265 1.00 90.44 67 SER A C 1
ATOM 532 O O . SER A 1 67 ? -14.246 -0.171 6.399 1.00 90.44 67 SER A O 1
ATOM 534 N N . LYS A 1 68 ? -14.566 -0.950 4.314 1.00 91.00 68 LYS A N 1
ATOM 535 C CA . LYS A 1 68 ? -13.983 -2.271 4.530 1.00 91.00 68 LYS A CA 1
ATOM 536 C C . LYS A 1 68 ? -12.473 -2.262 4.354 1.00 91.00 68 LYS A C 1
ATOM 538 O O . LYS A 1 68 ? -11.783 -2.882 5.145 1.00 91.00 68 LYS A O 1
ATOM 543 N N . GLY A 1 69 ? -11.956 -1.516 3.384 1.00 93.31 69 GLY A N 1
ATOM 544 C CA . GLY A 1 69 ? -10.521 -1.476 3.133 1.00 93.31 69 GLY A CA 1
ATOM 545 C C . GLY A 1 69 ? -10.138 -0.712 1.882 1.00 93.31 69 GLY A C 1
ATOM 546 O O . GLY A 1 69 ? -10.999 -0.177 1.178 1.00 93.31 69 GLY A O 1
ATOM 547 N N . LEU A 1 70 ? -8.838 -0.710 1.612 1.00 95.50 70 LEU A N 1
ATOM 548 C CA . LEU A 1 70 ? -8.235 -0.212 0.382 1.00 95.50 70 LEU A CA 1
ATOM 549 C C . LEU A 1 70 ? -7.501 -1.353 -0.317 1.00 95.50 70 LEU A C 1
ATOM 551 O O . LEU A 1 70 ? -6.698 -2.043 0.299 1.00 95.50 70 LEU A O 1
ATOM 555 N N . VAL A 1 71 ? -7.748 -1.508 -1.608 1.00 94.94 71 VAL A N 1
ATOM 556 C CA . VAL A 1 71 ? -6.946 -2.341 -2.498 1.00 94.94 71 VAL A CA 1
ATOM 557 C C . VAL A 1 71 ? -6.198 -1.415 -3.442 1.00 94.94 71 VAL A C 1
ATOM 559 O O . VAL A 1 71 ? -6.826 -0.642 -4.169 1.00 94.94 71 VAL A O 1
ATOM 562 N N . THR A 1 72 ? -4.871 -1.492 -3.443 1.00 91.88 72 THR A N 1
ATOM 563 C CA . THR A 1 72 ? -4.045 -0.796 -4.434 1.00 91.88 72 THR A CA 1
ATOM 564 C C . THR A 1 72 ? -3.669 -1.784 -5.526 1.00 91.88 72 THR A C 1
ATOM 566 O O . THR A 1 72 ? -2.976 -2.764 -5.264 1.00 91.88 72 THR A O 1
ATOM 569 N N . THR A 1 73 ? -4.137 -1.554 -6.749 1.00 86.50 73 THR A N 1
ATOM 570 C CA . THR A 1 73 ? -3.796 -2.387 -7.906 1.00 86.50 73 THR A CA 1
ATOM 571 C C . THR A 1 73 ? -2.647 -1.751 -8.669 1.00 86.50 73 THR A C 1
ATOM 573 O O . THR A 1 73 ? -2.730 -0.586 -9.068 1.00 86.50 73 THR A O 1
ATOM 576 N N . PHE A 1 74 ? -1.620 -2.540 -8.939 1.00 73.44 74 PHE A N 1
ATOM 577 C CA . PHE A 1 74 ? -0.487 -2.143 -9.762 1.00 73.44 74 PHE A CA 1
ATOM 578 C C . PHE A 1 74 ? -0.798 -2.629 -11.183 1.00 73.44 74 PHE A C 1
ATOM 580 O O . PHE A 1 74 ? -0.920 -3.836 -11.403 1.00 73.44 74 PHE A O 1
ATOM 587 N N . ALA A 1 75 ? -1.091 -1.705 -12.108 1.00 58.06 75 ALA A N 1
ATOM 588 C CA . ALA A 1 75 ? -1.663 -2.051 -13.409 1.00 58.06 75 ALA A CA 1
ATOM 589 C C . ALA A 1 75 ? -0.765 -3.016 -14.206 1.00 58.06 75 ALA A C 1
ATOM 591 O O . ALA A 1 75 ? 0.435 -2.795 -14.354 1.00 58.06 75 ALA A O 1
ATOM 592 N N . ALA A 1 76 ? -1.373 -4.061 -14.774 1.00 49.38 76 ALA A N 1
ATOM 593 C CA . ALA A 1 76 ? -0.722 -4.975 -15.705 1.00 49.38 76 ALA A CA 1
ATOM 594 C C . ALA A 1 76 ? -0.569 -4.294 -17.076 1.00 49.38 76 ALA A C 1
ATOM 596 O O . ALA A 1 76 ? -1.431 -4.412 -17.944 1.00 49.38 76 ALA A O 1
ATOM 597 N N . GLY A 1 77 ? 0.508 -3.537 -17.266 1.00 45.59 77 GLY A N 1
ATOM 598 C CA . GLY A 1 77 ? 0.966 -3.149 -18.598 1.00 45.59 77 GLY A CA 1
ATOM 599 C C . GLY A 1 77 ? 1.923 -4.207 -19.138 1.00 45.59 77 GLY A C 1
ATOM 600 O O . GLY A 1 77 ? 2.836 -4.622 -18.425 1.00 45.59 77 GLY A O 1
ATOM 601 N N . GLU A 1 78 ? 1.745 -4.643 -20.386 1.00 38.91 78 GLU A N 1
ATOM 602 C CA . GLU A 1 78 ? 2.790 -5.376 -21.107 1.00 38.91 78 GLU A CA 1
ATOM 603 C C . GLU A 1 78 ? 4.071 -4.518 -21.113 1.00 38.91 78 GLU A C 1
ATOM 605 O O . GLU A 1 78 ? 4.134 -3.486 -21.774 1.00 38.91 78 GLU A O 1
ATOM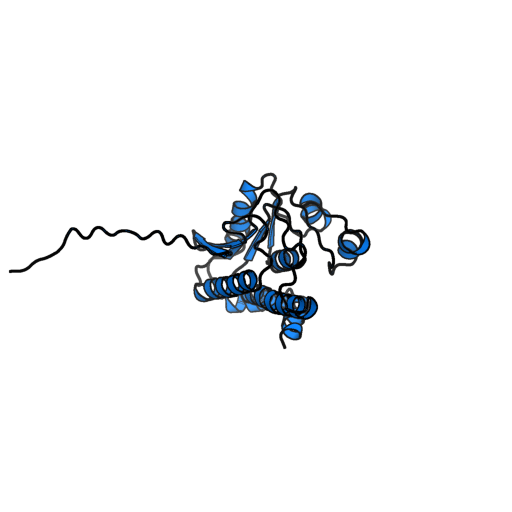 610 N N . GLY A 1 79 ? 5.074 -4.900 -20.317 1.00 37.50 79 GLY A N 1
ATOM 611 C CA . GLY A 1 79 ? 6.415 -4.308 -20.369 1.00 37.50 79 GLY A CA 1
ATOM 612 C C . GLY A 1 79 ? 6.657 -3.018 -19.575 1.00 37.50 79 GLY A C 1
ATOM 613 O O . GLY A 1 79 ? 7.627 -2.322 -19.861 1.00 37.50 79 GLY A O 1
ATOM 614 N N . GLY A 1 80 ? 5.835 -2.678 -18.581 1.00 38.53 80 GLY A N 1
ATOM 615 C CA . GLY A 1 80 ? 6.090 -1.513 -17.723 1.00 38.53 80 GLY A CA 1
ATOM 616 C C . GLY A 1 80 ? 6.888 -1.855 -16.464 1.00 38.53 80 GLY A C 1
ATOM 617 O O . GLY A 1 80 ? 6.301 -2.293 -15.482 1.00 38.53 80 GLY A O 1
ATOM 618 N N . SER A 1 81 ? 8.201 -1.615 -16.475 1.00 39.41 81 SER A N 1
ATOM 619 C CA . SER A 1 81 ? 9.024 -1.535 -15.261 1.00 39.41 81 SER A CA 1
ATOM 620 C C . SER A 1 81 ? 8.540 -0.369 -14.398 1.00 39.41 81 SER A C 1
ATOM 622 O O . SER A 1 81 ? 8.491 0.774 -14.864 1.00 39.41 81 SER A O 1
ATOM 624 N N . PHE A 1 82 ? 8.145 -0.630 -13.151 1.00 39.12 82 PHE A N 1
ATOM 625 C CA . PHE A 1 82 ? 7.996 0.453 -12.185 1.00 39.12 82 PHE A CA 1
ATOM 626 C C . PHE A 1 82 ? 9.405 1.041 -11.961 1.00 39.12 82 PHE A C 1
ATOM 628 O O . PHE A 1 82 ? 10.337 0.282 -11.751 1.00 39.12 82 PHE A O 1
ATOM 635 N N . CYS A 1 83 ? 9.553 2.363 -12.090 1.00 40.91 83 CYS A N 1
ATOM 636 C CA . CYS A 1 83 ? 10.791 3.171 -12.041 1.00 40.91 83 CYS A CA 1
ATOM 637 C C . CYS A 1 83 ? 12.112 2.520 -12.528 1.00 40.91 83 CYS A C 1
ATOM 639 O O . CYS A 1 83 ? 12.978 2.224 -11.713 1.00 40.91 83 CYS A O 1
ATOM 641 N N . ASP A 1 84 ? 12.323 2.465 -13.846 1.00 38.97 84 ASP A N 1
ATOM 642 C CA . ASP A 1 84 ? 13.680 2.636 -14.397 1.00 38.97 84 ASP A CA 1
ATOM 643 C C . ASP A 1 84 ? 14.025 4.133 -14.498 1.00 38.97 84 ASP A C 1
ATOM 645 O O . ASP A 1 84 ? 13.126 4.974 -14.582 1.00 38.97 84 ASP A O 1
ATOM 649 N N . ASP A 1 85 ? 15.321 4.442 -14.462 1.00 38.56 85 ASP A N 1
ATOM 650 C CA . ASP A 1 85 ? 15.957 5.752 -14.257 1.00 38.56 85 ASP A CA 1
ATOM 651 C C . ASP A 1 85 ? 15.229 7.003 -14.810 1.00 38.56 85 ASP A C 1
ATOM 653 O O . ASP A 1 85 ? 14.644 7.024 -15.900 1.00 38.56 85 ASP A O 1
ATOM 657 N N . VAL A 1 86 ? 15.290 8.079 -14.015 1.00 41.66 86 VAL A N 1
ATOM 658 C CA . VAL A 1 86 ? 14.745 9.417 -14.303 1.00 41.66 86 VAL A CA 1
ATOM 659 C C . VAL A 1 86 ? 15.594 10.117 -15.367 1.00 41.66 86 VAL A C 1
ATOM 661 O O . VAL A 1 86 ? 16.799 10.291 -15.183 1.00 41.66 86 VAL A O 1
ATOM 664 N N . ASP A 1 87 ? 14.962 10.593 -16.442 1.00 41.00 87 ASP A N 1
ATOM 665 C CA . ASP A 1 87 ? 15.624 11.448 -17.430 1.00 41.00 87 ASP A CA 1
ATOM 666 C C . ASP A 1 87 ? 15.703 12.894 -16.897 1.00 41.00 87 ASP A C 1
ATOM 668 O O . ASP A 1 87 ? 14.693 13.525 -16.565 1.00 41.00 87 ASP A O 1
ATOM 672 N N . ASN A 1 88 ? 16.927 13.403 -16.728 1.00 41.97 88 ASN A N 1
ATOM 673 C CA . ASN A 1 88 ? 17.221 14.625 -15.972 1.00 41.97 88 ASN A CA 1
ATOM 674 C C . ASN A 1 88 ? 16.962 15.899 -16.791 1.00 41.97 88 ASN A C 1
ATOM 676 O O . ASN A 1 88 ? 17.872 16.499 -17.366 1.00 41.97 88 ASN A O 1
ATOM 680 N N . GLY A 1 89 ? 15.717 16.369 -16.779 1.00 41.09 89 GLY A N 1
ATOM 681 C CA . GLY A 1 89 ? 15.349 17.709 -17.234 1.00 41.09 89 GLY A CA 1
ATOM 682 C C . GLY A 1 89 ? 15.740 18.803 -16.231 1.00 41.09 89 GLY A C 1
ATOM 683 O O . GLY A 1 89 ? 14.889 19.311 -15.513 1.00 41.09 89 GLY A O 1
ATOM 684 N N . GLY A 1 90 ? 17.018 19.189 -16.181 1.00 47.72 90 GLY A N 1
ATOM 685 C CA . GLY A 1 90 ? 17.478 20.476 -15.621 1.00 47.72 90 GLY A CA 1
ATOM 686 C C . GLY A 1 90 ? 17.609 20.615 -14.092 1.00 47.72 90 GLY A C 1
ATOM 687 O O . GLY A 1 90 ? 18.256 21.560 -13.641 1.00 47.72 90 GLY A O 1
ATOM 688 N N . THR A 1 91 ? 17.084 19.682 -13.297 1.00 51.94 91 THR A N 1
ATOM 689 C CA . THR A 1 91 ? 17.352 19.550 -11.849 1.00 51.94 91 THR A CA 1
ATOM 690 C C . THR A 1 91 ? 18.446 18.501 -11.630 1.00 51.94 91 THR A C 1
ATOM 692 O O . THR A 1 91 ? 18.514 17.525 -12.377 1.00 51.94 91 THR A O 1
ATOM 695 N N . SER A 1 92 ? 19.344 18.681 -10.650 1.00 57.88 92 SER A N 1
ATOM 696 C CA . SER A 1 92 ? 20.366 17.657 -10.384 1.00 57.88 92 SER A CA 1
ATOM 697 C C . SER A 1 92 ? 19.688 16.346 -9.966 1.00 57.88 92 SER A C 1
ATOM 699 O O . SER A 1 92 ? 18.766 16.359 -9.151 1.00 57.88 92 SER A O 1
ATOM 701 N N . ALA A 1 93 ? 20.154 15.214 -10.501 1.00 60.62 93 ALA A N 1
ATOM 702 C CA . ALA A 1 93 ? 19.585 13.887 -10.236 1.00 60.62 93 ALA A CA 1
ATOM 703 C C . ALA A 1 93 ? 19.396 13.598 -8.733 1.00 60.62 93 ALA A C 1
ATOM 705 O O . ALA A 1 93 ? 18.421 12.969 -8.332 1.00 60.62 93 ALA A O 1
ATOM 706 N N . ALA A 1 94 ? 20.303 14.118 -7.899 1.00 62.03 94 ALA A N 1
ATOM 707 C CA . ALA A 1 94 ? 20.255 13.987 -6.447 1.00 62.03 94 ALA A CA 1
ATOM 708 C C . ALA A 1 94 ? 19.058 14.714 -5.809 1.00 62.03 94 ALA A C 1
ATOM 710 O O . ALA A 1 94 ? 18.370 14.126 -4.982 1.00 62.03 94 ALA A O 1
ATOM 711 N N . ALA A 1 95 ? 18.771 15.957 -6.212 1.00 61.38 95 ALA A N 1
ATOM 712 C CA . ALA A 1 95 ? 17.644 16.715 -5.663 1.00 61.38 95 ALA A CA 1
ATOM 713 C C . ALA A 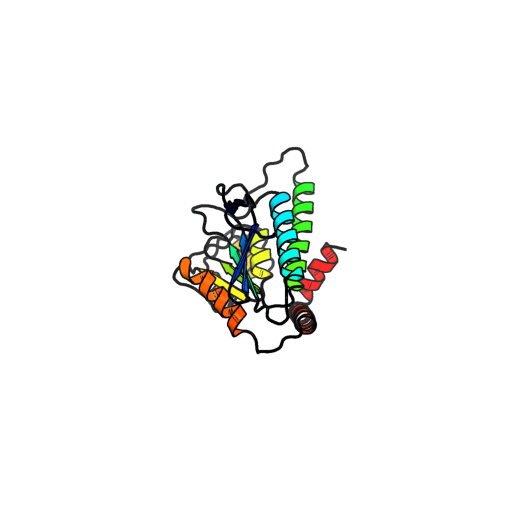1 95 ? 16.294 16.100 -6.074 1.00 61.38 95 ALA A C 1
ATOM 715 O O . ALA A 1 95 ? 15.354 16.051 -5.283 1.00 61.38 95 ALA A O 1
ATOM 716 N N . THR A 1 96 ? 16.213 15.574 -7.299 1.00 64.69 96 THR A N 1
ATOM 717 C CA . THR A 1 96 ? 15.032 14.848 -7.785 1.00 64.69 96 THR A CA 1
ATOM 718 C C . THR A 1 96 ? 14.824 13.536 -7.023 1.00 64.69 96 THR A C 1
ATOM 720 O O . THR A 1 96 ? 13.697 13.220 -6.641 1.00 64.69 96 THR A O 1
ATOM 723 N N . ALA A 1 97 ? 15.901 12.792 -6.755 1.00 66.56 97 ALA A N 1
ATOM 724 C CA . ALA A 1 97 ? 15.852 11.556 -5.976 1.00 66.56 97 ALA A CA 1
ATOM 725 C C . ALA A 1 97 ? 15.435 11.803 -4.516 1.00 66.56 97 ALA A C 1
ATOM 727 O O . ALA A 1 97 ? 14.604 11.070 -3.982 1.00 66.56 97 ALA A O 1
ATOM 728 N N . GLU A 1 98 ? 15.954 12.859 -3.886 1.00 69.81 98 GLU A N 1
ATOM 729 C CA . GLU A 1 98 ? 15.600 13.244 -2.517 1.00 69.81 98 GLU A CA 1
ATOM 730 C C . GLU A 1 98 ? 14.119 13.636 -2.401 1.00 69.81 98 GLU A C 1
ATOM 732 O O . GLU A 1 98 ? 13.411 13.148 -1.519 1.00 69.81 98 GLU A O 1
ATOM 737 N N . LEU A 1 99 ? 13.609 14.436 -3.344 1.00 68.69 99 LEU A N 1
ATOM 738 C CA . LEU A 1 99 ? 12.191 14.794 -3.390 1.00 68.69 99 LEU A CA 1
ATOM 739 C C . LEU A 1 99 ? 11.295 13.569 -3.623 1.00 68.69 99 LEU A C 1
ATOM 741 O O . LEU A 1 99 ? 10.257 13.428 -2.971 1.00 68.69 99 LEU A O 1
ATOM 745 N N . ALA A 1 100 ? 11.691 12.665 -4.523 1.00 69.69 100 ALA A N 1
ATOM 746 C CA . ALA A 1 100 ? 10.965 11.422 -4.760 1.00 69.69 100 ALA A CA 1
ATOM 747 C C . ALA A 1 100 ? 10.928 10.548 -3.498 1.00 69.69 100 ALA A C 1
ATOM 749 O O . ALA A 1 100 ? 9.865 10.037 -3.140 1.00 69.69 100 ALA A O 1
ATOM 750 N N . ALA A 1 101 ? 12.044 10.433 -2.775 1.00 73.69 101 ALA A N 1
ATOM 751 C CA . ALA A 1 101 ? 12.110 9.714 -1.508 1.00 73.69 101 ALA A CA 1
ATOM 752 C C . ALA A 1 101 ? 11.211 10.362 -0.437 1.00 73.69 101 ALA A C 1
ATOM 754 O O . ALA A 1 101 ? 10.423 9.659 0.197 1.00 73.69 101 ALA A O 1
ATOM 755 N N . TYR A 1 102 ? 11.239 11.693 -0.291 1.00 76.25 102 TYR A N 1
ATOM 756 C CA . TYR A 1 102 ? 10.351 12.442 0.615 1.00 76.25 102 TYR A CA 1
ATOM 757 C C . TYR A 1 102 ? 8.873 12.144 0.349 1.00 76.25 102 TYR A C 1
ATOM 759 O O . TYR A 1 102 ? 8.118 11.754 1.242 1.00 76.25 102 TYR A O 1
ATOM 767 N N . ARG A 1 103 ? 8.456 12.250 -0.912 1.00 75.25 103 ARG A N 1
ATOM 768 C CA . ARG A 1 103 ? 7.070 11.991 -1.318 1.00 75.25 103 ARG A CA 1
ATOM 769 C C . ARG A 1 103 ? 6.674 10.521 -1.161 1.00 75.25 103 ARG A C 1
ATOM 771 O O . ARG A 1 103 ? 5.530 10.218 -0.831 1.00 75.25 103 ARG A O 1
ATOM 778 N N . THR A 1 104 ? 7.624 9.608 -1.341 1.00 75.81 104 THR A N 1
ATOM 779 C CA . THR A 1 104 ? 7.439 8.178 -1.068 1.00 75.81 104 THR A CA 1
ATOM 780 C C . THR A 1 104 ? 7.152 7.936 0.406 1.00 75.81 104 THR A C 1
ATOM 782 O O . THR A 1 104 ? 6.190 7.244 0.741 1.00 75.81 104 THR A O 1
ATOM 785 N N . ALA A 1 105 ? 7.946 8.534 1.294 1.00 80.50 105 ALA A N 1
ATOM 786 C CA . ALA A 1 105 ? 7.732 8.431 2.728 1.00 80.50 105 ALA A CA 1
ATOM 787 C C . ALA A 1 105 ? 6.368 9.009 3.140 1.00 80.50 105 ALA A C 1
ATOM 789 O O . ALA A 1 105 ? 5.682 8.411 3.966 1.00 80.50 105 ALA A O 1
ATOM 790 N N . GLU A 1 106 ? 5.914 10.095 2.509 1.00 83.75 106 GLU A N 1
ATOM 791 C CA . GLU A 1 106 ? 4.554 10.621 2.693 1.00 83.75 106 GLU A CA 1
ATOM 792 C C . GLU A 1 106 ? 3.459 9.633 2.251 1.00 83.75 106 GLU A C 1
ATOM 794 O O . GLU A 1 106 ? 2.483 9.426 2.979 1.00 83.75 106 GLU A O 1
ATOM 799 N N . ALA A 1 107 ? 3.623 8.963 1.106 1.00 83.12 107 ALA A N 1
ATOM 800 C CA . ALA A 1 107 ? 2.681 7.938 0.652 1.00 83.12 107 ALA A CA 1
ATOM 801 C C . ALA A 1 107 ? 2.635 6.731 1.608 1.00 83.12 107 ALA A C 1
ATOM 803 O O . ALA A 1 107 ? 1.552 6.274 1.982 1.00 83.12 107 ALA A O 1
ATOM 804 N N . VAL A 1 108 ? 3.797 6.260 2.074 1.00 84.44 108 VAL A N 1
ATOM 805 C CA . VAL A 1 108 ? 3.896 5.187 3.078 1.00 84.44 108 VAL A CA 1
ATOM 806 C C . VAL A 1 108 ? 3.239 5.619 4.392 1.00 84.44 108 VAL A C 1
ATOM 808 O O . VAL A 1 108 ? 2.417 4.887 4.942 1.00 84.44 108 VAL A O 1
ATOM 811 N N . ARG A 1 109 ? 3.513 6.837 4.875 1.00 87.50 109 ARG A N 1
ATOM 812 C CA . ARG A 1 109 ? 2.871 7.402 6.071 1.00 87.50 109 ARG A CA 1
ATOM 813 C C . ARG A 1 109 ? 1.349 7.425 5.936 1.00 87.50 109 ARG A C 1
ATOM 815 O O . ARG A 1 109 ? 0.641 7.059 6.875 1.00 87.50 109 ARG A O 1
ATOM 822 N N . ALA A 1 110 ? 0.842 7.826 4.771 1.00 89.81 110 ALA A N 1
ATOM 823 C CA . ALA A 1 110 ? -0.588 7.860 4.495 1.00 89.81 110 ALA A CA 1
ATOM 824 C C . ALA A 1 110 ? -1.224 6.459 4.516 1.00 89.81 110 ALA A C 1
ATOM 826 O O . ALA A 1 110 ? -2.342 6.324 5.013 1.00 89.81 110 ALA A O 1
ATOM 827 N N . LEU A 1 111 ? -0.518 5.423 4.042 1.00 89.75 111 LEU A N 1
ATOM 828 C CA . LEU A 1 111 ? -0.954 4.026 4.160 1.00 89.75 111 LEU A CA 1
ATOM 829 C C . LEU A 1 111 ? -1.023 3.579 5.626 1.00 89.75 111 LEU A C 1
ATOM 831 O O . LEU A 1 111 ? -2.047 3.037 6.041 1.00 89.75 111 LEU A O 1
ATOM 835 N N . PHE A 1 112 ? -0.009 3.895 6.441 1.00 87.81 112 PHE A N 1
ATOM 836 C CA . PHE A 1 112 ? -0.023 3.610 7.885 1.00 87.81 112 PHE A CA 1
ATOM 837 C C . PHE A 1 112 ? -1.209 4.258 8.610 1.00 87.81 112 PHE A C 1
ATOM 839 O O . PHE A 1 112 ? -1.794 3.655 9.511 1.00 87.81 112 PHE A O 1
ATOM 846 N N . ASP A 1 113 ? -1.597 5.456 8.184 1.00 91.50 113 ASP A N 1
ATOM 847 C CA . ASP A 1 113 ? -2.716 6.224 8.731 1.00 91.50 113 ASP A CA 1
ATOM 848 C C . ASP A 1 113 ? -4.103 5.776 8.232 1.00 91.50 113 ASP A C 1
ATOM 850 O O . ASP A 1 113 ? -5.115 6.362 8.637 1.00 91.50 113 ASP A O 1
ATOM 854 N N . 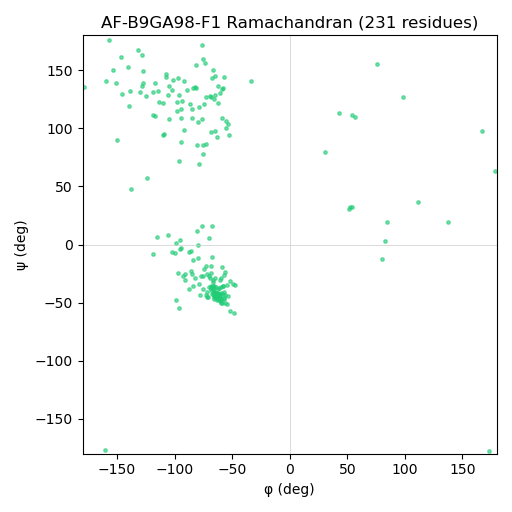MET A 1 114 ? -4.195 4.761 7.363 1.00 92.50 114 MET A N 1
ATOM 855 C CA . MET A 1 114 ? -5.490 4.291 6.874 1.00 92.50 114 MET A CA 1
ATOM 856 C C . MET A 1 114 ? -6.308 3.679 8.015 1.00 92.50 114 MET A C 1
ATOM 858 O O . MET A 1 114 ? -5.861 2.707 8.626 1.00 92.50 114 MET A O 1
ATOM 862 N N . PRO A 1 115 ? -7.548 4.141 8.256 1.00 92.19 115 PRO A N 1
ATOM 863 C CA . PRO A 1 115 ? -8.407 3.616 9.317 1.00 92.19 115 PRO A CA 1
ATOM 864 C C . PRO A 1 115 ? -9.021 2.261 8.944 1.00 92.19 115 PRO A C 1
ATOM 866 O O . PRO A 1 115 ? -10.023 1.864 9.539 1.00 92.19 115 PRO A O 1
ATOM 869 N N . PHE A 1 116 ? -8.475 1.592 7.920 1.00 91.38 116 PHE A N 1
ATOM 870 C CA . PHE A 1 116 ? -8.858 0.276 7.439 1.00 91.38 116 PHE A CA 1
ATOM 871 C C . PHE A 1 116 ? -7.712 -0.563 6.897 1.00 91.38 116 PHE A C 1
ATOM 873 O O . PHE A 1 116 ? -6.663 0.019 6.618 1.00 91.38 116 PHE A O 1
ATOM 880 N N . PRO A 1 117 ? -7.871 -1.902 6.774 1.00 91.75 117 PRO A N 1
ATOM 881 C CA . PRO A 1 117 ? -6.824 -2.733 6.235 1.00 91.75 117 PRO A CA 1
ATOM 882 C C . PRO A 1 117 ? -6.642 -2.385 4.777 1.00 91.75 117 PRO A C 1
ATOM 884 O O . PRO A 1 117 ? -7.570 -1.957 4.075 1.00 91.75 117 PRO A O 1
ATOM 887 N N . THR A 1 118 ? -5.417 -2.559 4.346 1.00 93.12 118 THR A N 1
ATOM 888 C CA . THR A 1 118 ? -4.981 -2.234 3.015 1.00 93.12 118 THR A CA 1
ATOM 889 C C . THR A 1 118 ? -4.283 -3.452 2.436 1.00 93.12 118 THR A C 1
ATOM 891 O O . THR A 1 118 ? -3.505 -4.098 3.135 1.00 93.12 118 THR A O 1
ATOM 894 N N . ALA A 1 119 ? -4.574 -3.765 1.179 1.00 92.81 119 ALA A N 1
ATOM 895 C CA . ALA A 1 119 ? -3.935 -4.862 0.474 1.00 92.81 119 ALA A CA 1
ATOM 896 C C . ALA A 1 119 ? -3.357 -4.396 -0.862 1.00 92.81 119 ALA A C 1
ATOM 898 O O . ALA A 1 119 ? -4.005 -3.648 -1.603 1.00 92.81 119 ALA A O 1
ATOM 899 N N . ALA A 1 120 ? -2.160 -4.876 -1.189 1.00 91.75 120 ALA A N 1
ATOM 900 C CA . ALA A 1 120 ? -1.614 -4.748 -2.534 1.00 91.75 120 ALA A CA 1
ATOM 901 C C . ALA A 1 120 ? -2.182 -5.849 -3.442 1.00 91.75 120 ALA A C 1
ATOM 903 O O . ALA A 1 120 ? -2.226 -7.016 -3.066 1.00 91.75 120 ALA A O 1
ATOM 904 N N . ALA A 1 121 ? -2.584 -5.491 -4.657 1.00 91.44 121 ALA A N 1
ATOM 905 C CA . ALA A 1 121 ? -2.935 -6.427 -5.718 1.00 91.44 121 ALA A CA 1
ATOM 906 C C . ALA A 1 121 ? -1.849 -6.372 -6.802 1.00 91.44 121 ALA A C 1
ATOM 908 O O . ALA A 1 121 ? -1.872 -5.502 -7.681 1.00 91.44 121 ALA A O 1
ATOM 909 N N . VAL A 1 122 ? -0.880 -7.284 -6.712 1.00 86.75 122 VAL A N 1
ATOM 910 C CA . VAL A 1 122 ? 0.307 -7.329 -7.577 1.00 86.75 122 VAL A CA 1
ATOM 911 C C . VAL A 1 122 ? 0.066 -8.277 -8.753 1.00 86.75 122 VAL A C 1
ATOM 913 O O . VAL A 1 122 ? 0.335 -9.476 -8.684 1.00 86.75 122 VAL A O 1
ATOM 916 N N . ALA A 1 123 ? -0.499 -7.735 -9.833 1.00 82.19 123 ALA A N 1
ATOM 917 C CA . ALA A 1 123 ? -0.842 -8.480 -11.050 1.00 82.19 123 ALA A CA 1
ATOM 918 C C . ALA A 1 123 ? 0.244 -8.417 -12.147 1.00 82.19 123 ALA A C 1
ATOM 920 O O . ALA A 1 123 ? 0.039 -8.921 -13.251 1.00 82.19 123 ALA A O 1
ATOM 921 N N . GLY A 1 124 ? 1.385 -7.792 -11.861 1.00 76.94 124 GLY A N 1
ATOM 922 C CA . GLY A 1 124 ? 2.506 -7.610 -12.779 1.00 76.94 124 GLY A CA 1
ATOM 923 C C . GLY A 1 124 ? 3.793 -7.298 -12.020 1.00 76.94 124 GLY A C 1
ATOM 924 O O . GLY A 1 124 ? 3.801 -7.301 -10.789 1.00 76.94 124 GLY A O 1
ATOM 925 N N . ASP A 1 125 ? 4.867 -7.052 -12.760 1.00 75.19 125 ASP A N 1
ATOM 926 C CA . ASP A 1 125 ? 6.208 -6.919 -12.193 1.00 75.19 125 ASP A CA 1
ATOM 927 C C . ASP A 1 125 ? 6.365 -5.659 -11.323 1.00 75.19 125 ASP A C 1
ATOM 929 O O . ASP A 1 125 ? 5.862 -4.577 -11.629 1.00 75.19 125 ASP A O 1
ATOM 933 N N . VAL A 1 126 ? 7.130 -5.800 -10.246 1.00 74.75 126 VAL A N 1
ATOM 934 C CA . VAL A 1 126 ? 7.518 -4.759 -9.294 1.00 74.75 126 VAL A CA 1
ATOM 935 C C . VAL A 1 126 ? 9.003 -4.495 -9.485 1.00 74.75 126 VAL A C 1
ATOM 937 O O . VAL A 1 126 ? 9.834 -5.198 -8.924 1.00 74.75 126 VAL A O 1
ATOM 940 N N . ARG A 1 127 ? 9.351 -3.498 -10.300 1.00 68.81 127 ARG A N 1
ATOM 941 C CA . ARG A 1 127 ? 10.741 -3.308 -10.751 1.00 68.81 127 ARG A CA 1
ATOM 942 C C . ARG A 1 127 ? 11.506 -2.149 -10.107 1.00 68.81 127 ARG A C 1
ATOM 944 O O . ARG A 1 127 ? 12.628 -1.849 -10.484 1.00 68.81 127 ARG A O 1
ATOM 951 N N . SER A 1 128 ? 10.926 -1.522 -9.086 1.00 66.25 128 SER A N 1
ATOM 952 C CA . SER A 1 128 ? 11.544 -0.378 -8.414 1.00 66.25 128 SER A CA 1
ATOM 953 C C . SER A 1 128 ? 11.358 -0.392 -6.918 1.00 66.25 128 SER A C 1
ATOM 955 O O . SER A 1 128 ? 10.344 -0.865 -6.396 1.00 66.25 128 SER A O 1
ATOM 957 N N . SER A 1 129 ? 12.315 0.245 -6.244 1.00 67.56 129 SER A N 1
ATOM 958 C CA . SER A 1 129 ? 12.303 0.484 -4.806 1.00 67.56 129 SER A CA 1
ATOM 959 C C . SER A 1 129 ? 11.031 1.193 -4.334 1.00 67.56 129 SER A C 1
ATOM 961 O O . SER A 1 129 ? 10.535 0.870 -3.260 1.00 67.56 129 SER A O 1
ATOM 963 N N . LEU A 1 130 ? 10.453 2.102 -5.131 1.00 70.81 130 LEU A N 1
ATOM 964 C CA . LEU A 1 130 ? 9.202 2.779 -4.780 1.00 70.81 130 LEU A CA 1
ATOM 965 C C . LEU A 1 130 ? 7.999 1.824 -4.851 1.00 70.81 130 LEU A C 1
ATOM 967 O O . LEU A 1 130 ? 7.199 1.806 -3.918 1.00 70.81 130 LEU A O 1
ATOM 971 N N . ALA A 1 131 ? 7.860 0.992 -5.892 1.00 72.62 131 ALA A N 1
ATOM 972 C CA . ALA A 1 131 ? 6.730 0.051 -5.940 1.00 72.62 131 ALA A CA 1
ATOM 973 C C . ALA A 1 131 ? 6.883 -1.006 -4.869 1.00 72.62 131 ALA A C 1
ATOM 975 O O . ALA A 1 131 ? 5.901 -1.350 -4.221 1.00 72.62 131 ALA A O 1
ATOM 976 N N . LEU A 1 132 ? 8.107 -1.478 -4.645 1.00 75.94 132 LEU A N 1
ATOM 977 C CA . LEU A 1 132 ? 8.366 -2.416 -3.574 1.00 75.94 132 LEU A CA 1
ATOM 978 C C . LEU A 1 132 ? 8.024 -1.799 -2.214 1.00 75.94 132 LEU A C 1
ATOM 980 O O . LEU A 1 132 ? 7.330 -2.437 -1.431 1.00 75.94 132 LEU A O 1
ATOM 984 N N . ALA A 1 133 ? 8.430 -0.555 -1.944 1.00 76.88 133 ALA A N 1
ATOM 985 C CA . ALA A 1 133 ? 8.080 0.137 -0.704 1.00 76.88 133 ALA A CA 1
ATOM 986 C C . ALA A 1 133 ? 6.561 0.290 -0.533 1.00 76.88 133 ALA A C 1
ATOM 988 O O . ALA A 1 133 ? 6.046 0.054 0.556 1.00 76.88 133 ALA A O 1
ATOM 989 N N . LEU A 1 134 ? 5.832 0.631 -1.601 1.00 78.50 134 LEU A N 1
ATOM 990 C CA . LEU A 1 134 ? 4.372 0.751 -1.563 1.00 78.50 134 LEU A CA 1
ATOM 991 C C . LEU A 1 134 ? 3.682 -0.602 -1.354 1.00 78.50 134 LEU A C 1
ATOM 993 O O . LEU A 1 134 ? 2.761 -0.685 -0.548 1.00 78.50 134 LEU A O 1
ATOM 997 N N . VAL A 1 135 ? 4.137 -1.661 -2.031 1.00 83.44 135 VAL A N 1
ATOM 998 C CA . VAL A 1 135 ? 3.629 -3.028 -1.839 1.00 83.44 135 VAL A CA 1
ATOM 999 C C . VAL A 1 135 ? 3.858 -3.486 -0.398 1.00 83.44 135 VAL A C 1
ATOM 1001 O O . VAL A 1 135 ? 2.935 -3.996 0.228 1.00 83.44 135 VAL A O 1
ATOM 1004 N N . LEU A 1 136 ? 5.055 -3.259 0.149 1.00 82.06 136 LEU A N 1
ATOM 1005 C CA . LEU A 1 136 ? 5.420 -3.655 1.513 1.00 82.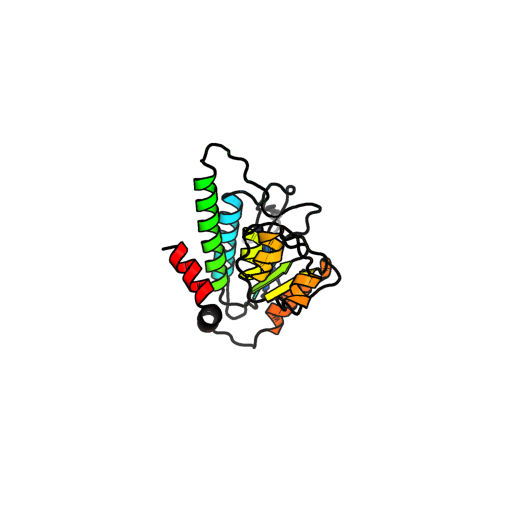06 136 LEU A CA 1
ATOM 1006 C C . LEU A 1 136 ? 4.767 -2.797 2.608 1.00 82.06 136 LEU A C 1
ATOM 1008 O O . LEU A 1 136 ? 4.744 -3.210 3.762 1.00 82.06 136 LEU A O 1
ATOM 1012 N N . ALA A 1 137 ? 4.264 -1.607 2.274 1.00 84.44 137 ALA A N 1
ATOM 1013 C CA . ALA A 1 137 ? 3.562 -0.738 3.217 1.00 84.44 137 ALA A CA 1
ATOM 1014 C C . ALA A 1 137 ? 2.097 -1.150 3.450 1.00 84.44 137 ALA A C 1
ATOM 1016 O O . ALA A 1 137 ? 1.452 -0.623 4.360 1.00 84.44 137 ALA A O 1
ATOM 1017 N N . HIS A 1 138 ? 1.562 -2.056 2.630 1.00 89.12 138 HIS A N 1
ATOM 1018 C CA . HIS A 1 138 ? 0.247 -2.647 2.845 1.00 89.12 138 HIS A CA 1
ATOM 1019 C C . HIS A 1 138 ? 0.266 -3.666 3.996 1.00 89.12 138 HIS A C 1
ATOM 1021 O O . HIS A 1 138 ? 1.310 -4.226 4.317 1.00 89.12 138 HIS A O 1
ATOM 1027 N N . ASP A 1 139 ? -0.889 -3.919 4.624 1.00 86.12 139 ASP A N 1
ATOM 1028 C CA . ASP A 1 139 ? -0.973 -4.922 5.704 1.00 86.12 139 ASP A CA 1
ATOM 1029 C C . ASP A 1 139 ? -0.804 -6.342 5.173 1.00 86.12 139 ASP A C 1
ATOM 1031 O O . ASP A 1 139 ? -0.390 -7.236 5.905 1.00 86.12 139 ASP A O 1
ATOM 1035 N N . ASP A 1 140 ? -1.196 -6.538 3.916 1.00 88.00 140 ASP A N 1
ATOM 1036 C CA . ASP A 1 140 ? -1.182 -7.814 3.225 1.00 88.00 140 ASP A CA 1
ATOM 1037 C C . ASP A 1 140 ? -1.143 -7.574 1.707 1.00 88.00 140 ASP A C 1
ATOM 1039 O O . ASP A 1 140 ? -1.224 -6.441 1.218 1.00 88.00 140 ASP A O 1
ATOM 1043 N N . MET A 1 141 ? -1.035 -8.639 0.927 1.00 89.00 141 MET A N 1
ATOM 1044 C CA . MET A 1 141 ? -1.024 -8.566 -0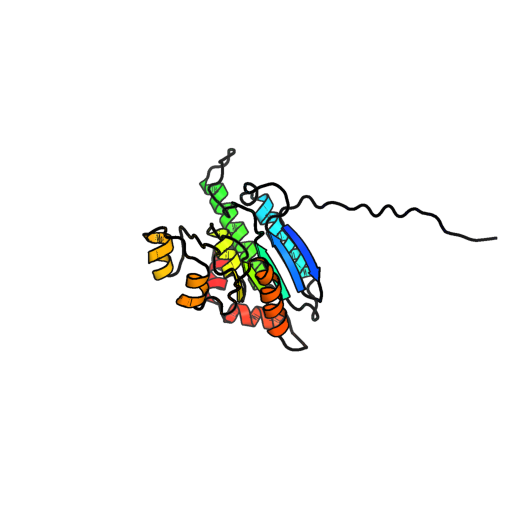.524 1.00 89.00 141 MET A CA 1
ATOM 1045 C C . MET A 1 141 ? -1.524 -9.855 -1.159 1.00 89.00 141 MET A C 1
ATOM 1047 O O . MET A 1 141 ? -1.301 -10.937 -0.633 1.00 89.00 141 MET A O 1
ATOM 1051 N N . ALA A 1 142 ? -2.130 -9.746 -2.337 1.00 90.19 142 ALA A N 1
ATOM 1052 C CA . ALA A 1 142 ? -2.282 -10.861 -3.259 1.00 90.19 142 ALA A CA 1
ATOM 1053 C C . ALA A 1 142 ? -1.294 -10.685 -4.415 1.00 90.19 142 ALA A C 1
ATOM 1055 O O . ALA A 1 142 ? -1.132 -9.579 -4.942 1.00 90.19 142 ALA A O 1
ATOM 1056 N N . VAL A 1 143 ? -0.631 -11.772 -4.807 1.00 87.06 143 VAL A N 1
ATOM 1057 C CA . VAL A 1 143 ? 0.461 -11.728 -5.788 1.00 87.06 143 VAL A CA 1
ATOM 1058 C C . VAL A 1 143 ? 0.235 -12.768 -6.877 1.00 87.06 143 VAL A C 1
ATOM 1060 O O . VAL A 1 143 ? -0.011 -13.942 -6.593 1.00 87.06 143 VAL A O 1
ATOM 1063 N N . TRP A 1 144 ? 0.350 -12.343 -8.135 1.00 87.25 144 TRP A N 1
ATOM 1064 C CA . TRP A 1 144 ? 0.433 -13.260 -9.266 1.00 87.25 144 TRP A CA 1
ATOM 1065 C C . TRP A 1 144 ? 1.757 -14.024 -9.217 1.00 87.25 144 TRP A C 1
ATOM 1067 O O . TRP A 1 144 ? 2.825 -13.420 -9.142 1.00 87.25 144 TRP A O 1
ATOM 1077 N N . LYS A 1 145 ? 1.705 -15.358 -9.277 1.00 83.75 145 LYS A N 1
ATOM 1078 C CA . LYS A 1 145 ? 2.885 -16.212 -9.056 1.00 83.75 145 LYS A CA 1
ATOM 1079 C C . LYS A 1 145 ? 4.075 -15.934 -9.985 1.00 83.75 145 LYS A C 1
ATOM 1081 O O . LYS A 1 145 ? 5.203 -16.212 -9.593 1.00 83.75 145 LYS A O 1
ATOM 1086 N N . GLU A 1 146 ? 3.831 -15.407 -11.184 1.00 82.88 146 GLU A N 1
ATOM 1087 C CA . GLU A 1 146 ? 4.883 -15.109 -12.166 1.00 82.88 146 GLU A CA 1
ATOM 1088 C C . GLU A 1 146 ? 5.301 -13.629 -12.171 1.00 82.88 146 GLU A C 1
ATOM 1090 O O . GLU A 1 146 ? 6.164 -13.255 -12.959 1.00 82.88 146 GLU A O 1
ATOM 1095 N N . ALA A 1 147 ? 4.723 -12.783 -11.308 1.00 78.88 147 ALA A N 1
ATOM 1096 C CA . ALA A 1 147 ? 5.176 -11.401 -11.157 1.00 78.88 147 ALA A CA 1
ATOM 1097 C C . ALA A 1 147 ? 6.637 -11.387 -10.700 1.00 78.88 147 ALA A C 1
ATOM 1099 O O . ALA A 1 147 ? 6.976 -12.070 -9.731 1.00 78.88 147 ALA A O 1
ATOM 1100 N N . THR A 1 148 ? 7.498 -10.615 -11.360 1.00 75.25 148 THR A N 1
ATOM 1101 C CA . THR A 1 148 ? 8.888 -10.458 -10.919 1.00 75.25 148 THR A CA 1
ATOM 1102 C C . THR A 1 148 ? 9.034 -9.263 -9.986 1.00 75.25 148 THR A C 1
ATOM 1104 O O . THR A 1 148 ? 8.430 -8.216 -10.186 1.00 75.25 148 THR A O 1
ATOM 1107 N N . PHE A 1 149 ? 9.846 -9.414 -8.949 1.00 73.75 149 PHE A N 1
ATOM 1108 C CA . PHE A 1 149 ? 10.224 -8.371 -8.009 1.00 73.75 149 PHE A CA 1
ATOM 1109 C C . PHE A 1 149 ? 11.712 -8.090 -8.182 1.00 73.75 149 PHE A C 1
ATOM 1111 O O . PHE A 1 149 ? 12.539 -8.989 -8.015 1.00 73.75 149 PHE A O 1
ATOM 1118 N N . GLU A 1 150 ? 12.052 -6.845 -8.484 1.00 69.56 150 GLU A N 1
ATOM 1119 C CA . GLU A 1 150 ? 13.417 -6.338 -8.578 1.00 69.56 150 GLU A CA 1
ATOM 1120 C C . GLU A 1 150 ? 13.603 -5.264 -7.505 1.00 69.56 150 GLU A C 1
ATOM 1122 O O . GLU A 1 150 ? 12.703 -4.471 -7.221 1.00 69.56 150 GLU A O 1
ATOM 1127 N N . ALA A 1 151 ? 14.759 -5.271 -6.844 1.00 61.06 151 ALA A N 1
ATOM 1128 C CA . ALA A 1 151 ? 15.037 -4.332 -5.766 1.00 61.06 151 ALA A CA 1
ATOM 1129 C C . ALA A 1 151 ? 16.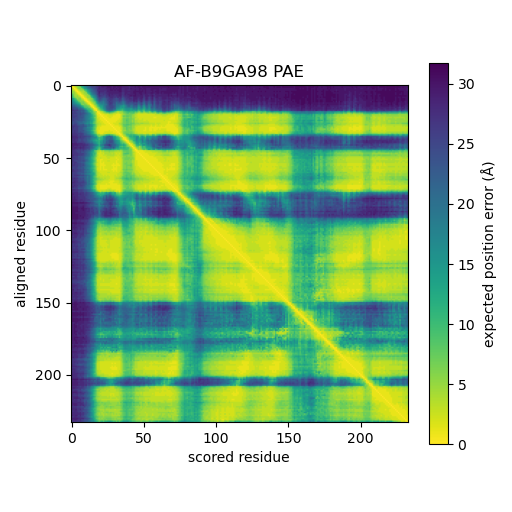538 -4.046 -5.691 1.00 61.06 151 ALA A C 1
ATOM 1131 O O . ALA A 1 151 ? 17.250 -4.731 -4.948 1.00 61.06 151 ALA A O 1
ATOM 1132 N N . PRO A 1 152 ? 17.033 -3.031 -6.414 1.00 51.16 152 PRO A N 1
ATOM 1133 C CA . PRO A 1 152 ? 18.444 -2.670 -6.346 1.00 51.16 152 PRO A CA 1
ATOM 1134 C C . PRO A 1 152 ? 18.899 -2.304 -4.918 1.00 51.16 152 PRO A C 1
ATOM 1136 O O . PRO A 1 152 ? 20.083 -2.410 -4.625 1.00 51.16 152 PRO A O 1
ATOM 1139 N N . GLU A 1 153 ? 17.980 -1.968 -3.991 1.00 51.78 153 GLU A N 1
ATOM 1140 C CA . GLU A 1 153 ? 18.299 -1.539 -2.615 1.00 51.78 153 GLU A CA 1
ATOM 1141 C C . GLU A 1 153 ? 17.378 -2.141 -1.519 1.00 51.78 153 GLU A C 1
ATOM 1143 O O . GLU A 1 153 ? 16.866 -1.447 -0.643 1.00 51.78 153 GLU A O 1
ATOM 1148 N N . ALA A 1 154 ? 17.133 -3.456 -1.527 1.00 46.22 154 ALA A N 1
ATOM 1149 C CA . ALA A 1 154 ? 16.328 -4.115 -0.490 1.00 46.22 154 ALA A CA 1
ATOM 1150 C C . ALA A 1 154 ? 16.960 -4.081 0.932 1.00 46.22 154 ALA A C 1
ATOM 1152 O O . ALA A 1 154 ? 18.176 -4.232 1.081 1.00 46.22 154 ALA A O 1
ATOM 1153 N N . PRO A 1 155 ? 16.155 -3.975 2.012 1.00 45.31 155 PRO A N 1
ATOM 1154 C CA . PRO A 1 155 ? 16.658 -3.859 3.389 1.00 45.31 155 PRO A CA 1
ATOM 1155 C C . PRO A 1 155 ? 16.988 -5.197 4.088 1.00 45.31 155 PRO A C 1
ATOM 1157 O O . PRO A 1 155 ? 17.834 -5.228 4.985 1.00 45.31 155 PRO A O 1
ATOM 1160 N N . TYR A 1 156 ? 16.376 -6.321 3.696 1.00 51.62 156 TYR A N 1
ATOM 1161 C CA . TYR A 1 156 ? 16.543 -7.607 4.399 1.00 51.62 156 TYR A CA 1
ATOM 1162 C C . TYR A 1 156 ? 17.840 -8.322 3.994 1.00 51.62 156 TYR A C 1
ATOM 1164 O O . TYR A 1 156 ? 18.056 -8.451 2.803 1.00 51.62 156 TYR A O 1
ATOM 1172 N N . PRO A 1 157 ? 18.678 -8.881 4.893 1.00 45.19 157 PRO A N 1
ATOM 1173 C CA . PRO A 1 157 ? 20.007 -9.435 4.560 1.00 45.19 157 PRO A CA 1
ATOM 1174 C C . PRO A 1 157 ? 20.058 -10.455 3.410 1.00 45.19 157 PRO A C 1
ATOM 1176 O O . PRO A 1 157 ? 21.037 -10.524 2.672 1.00 45.19 157 PRO A O 1
ATOM 1179 N N . MET A 1 158 ? 18.996 -11.236 3.221 1.00 45.06 158 MET A N 1
ATOM 1180 C CA . MET A 1 158 ? 18.930 -12.256 2.174 1.00 45.06 158 MET A CA 1
ATOM 1181 C C . MET A 1 158 ? 18.189 -11.759 0.907 1.00 45.06 158 MET A C 1
ATOM 1183 O O . MET A 1 158 ? 18.542 -12.186 -0.191 1.00 45.06 158 MET A O 1
ATOM 1187 N N . MET A 1 159 ? 17.297 -10.756 1.012 1.00 53.25 159 MET A N 1
ATOM 1188 C CA . MET A 1 159 ? 16.909 -9.927 -0.148 1.00 53.25 159 MET A CA 1
ATOM 1189 C C . MET A 1 159 ? 18.105 -9.096 -0.617 1.00 53.25 159 MET A C 1
ATOM 1191 O O . MET A 1 159 ? 18.339 -8.977 -1.806 1.00 53.25 159 MET A O 1
ATOM 1195 N N . ARG A 1 160 ? 18.945 -8.625 0.306 1.00 49.44 160 ARG A N 1
ATOM 1196 C CA . ARG A 1 160 ? 20.240 -8.027 0.023 1.00 49.44 160 ARG A CA 1
ATOM 1197 C C . ARG A 1 160 ? 21.122 -9.024 -0.697 1.00 49.44 160 ARG A C 1
ATOM 1199 O O . ARG A 1 160 ? 21.675 -8.675 -1.716 1.00 49.44 160 ARG A O 1
ATOM 1206 N N . SER A 1 161 ? 21.205 -10.281 -0.265 1.00 41.88 161 SER A N 1
ATOM 1207 C CA . SER A 1 161 ? 22.004 -11.281 -0.985 1.00 41.88 161 SER A CA 1
ATOM 1208 C C . SER A 1 161 ? 21.538 -11.562 -2.415 1.00 41.88 161 SER A C 1
ATOM 1210 O O . SER A 1 161 ? 22.401 -11.811 -3.250 1.00 41.88 161 SER A O 1
ATOM 1212 N N . LYS A 1 162 ? 20.228 -11.596 -2.693 1.00 47.06 162 LYS A N 1
ATOM 1213 C CA . LYS A 1 162 ? 19.703 -11.938 -4.028 1.00 47.06 162 LYS A CA 1
ATOM 1214 C C . LYS A 1 162 ? 19.397 -10.705 -4.883 1.00 47.06 162 LYS A C 1
ATOM 1216 O O . LYS A 1 162 ? 19.969 -10.561 -5.951 1.00 47.06 162 LYS A O 1
ATOM 1221 N N . LEU A 1 163 ? 18.586 -9.777 -4.385 1.00 47.22 163 LEU A N 1
ATOM 1222 C CA . LEU A 1 163 ? 18.162 -8.578 -5.116 1.00 47.22 163 LEU A CA 1
ATOM 1223 C C . LEU A 1 163 ? 19.225 -7.463 -5.138 1.00 47.22 1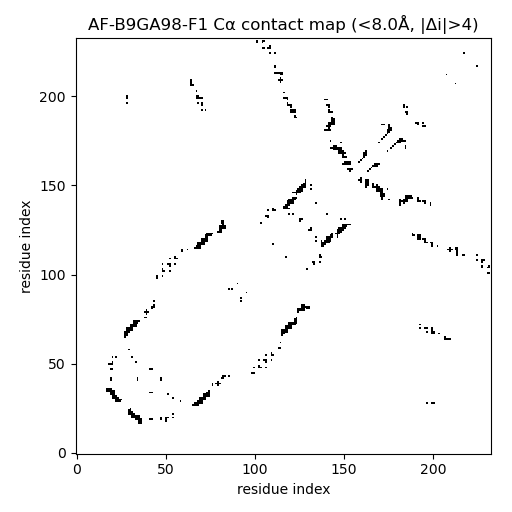63 LEU A C 1
ATOM 1225 O O . LEU A 1 163 ? 19.342 -6.783 -6.146 1.00 47.22 163 LEU A O 1
ATOM 1229 N N . VAL A 1 164 ? 20.035 -7.289 -4.082 1.00 47.12 164 VAL A N 1
ATOM 1230 C CA . VAL A 1 164 ? 20.998 -6.156 -3.989 1.00 47.12 164 VAL A CA 1
ATOM 1231 C C . VAL A 1 164 ? 22.425 -6.547 -4.374 1.00 47.12 164 VAL A C 1
ATOM 1233 O O . VAL A 1 164 ? 23.080 -5.861 -5.143 1.00 47.12 164 VAL A O 1
ATOM 1236 N N . LEU A 1 165 ? 22.931 -7.659 -3.843 1.00 34.47 165 LEU A N 1
ATOM 1237 C CA . LEU A 1 165 ? 24.308 -8.128 -4.018 1.00 34.47 165 LEU A CA 1
ATOM 1238 C C . LEU A 1 165 ? 24.470 -8.965 -5.290 1.00 34.47 165 LEU A C 1
ATOM 1240 O O . LEU A 1 165 ? 25.589 -9.098 -5.777 1.00 34.47 165 LEU A O 1
ATOM 1244 N N . ARG A 1 166 ? 23.379 -9.549 -5.807 1.00 44.78 166 ARG A N 1
ATOM 1245 C CA . ARG A 1 166 ? 23.375 -10.331 -7.055 1.00 44.78 166 ARG A CA 1
ATOM 1246 C C . ARG A 1 166 ? 22.475 -9.756 -8.148 1.00 44.78 166 ARG A C 1
ATOM 1248 O O . ARG A 1 166 ? 22.539 -10.262 -9.262 1.00 44.78 166 ARG A O 1
ATOM 1255 N N . SER A 1 167 ? 21.662 -8.734 -7.854 1.00 51.00 167 SER A N 1
ATOM 1256 C CA . SER A 1 167 ? 20.688 -8.160 -8.802 1.00 51.00 167 SER A CA 1
ATOM 1257 C C . SER A 1 167 ? 19.777 -9.208 -9.459 1.00 51.00 167 SER A C 1
ATOM 1259 O O . SER A 1 167 ? 19.351 -9.051 -10.598 1.00 51.00 167 SER A O 1
ATOM 1261 N N . GLU A 1 168 ? 19.484 -10.302 -8.752 1.00 53.88 168 GLU A N 1
ATOM 1262 C CA . GLU A 1 168 ? 18.612 -11.373 -9.228 1.00 53.88 168 GLU A CA 1
ATOM 1263 C C . GLU A 1 168 ? 17.154 -11.012 -8.928 1.00 53.88 168 GLU A C 1
ATOM 1265 O O . GLU A 1 168 ? 16.767 -10.926 -7.759 1.00 53.88 168 GLU A O 1
ATOM 1270 N N . ALA A 1 169 ? 16.343 -10.843 -9.976 1.00 55.75 169 ALA A N 1
ATOM 1271 C CA . ALA A 1 169 ? 14.892 -10.730 -9.858 1.00 55.75 169 ALA A CA 1
ATOM 1272 C C . ALA A 1 169 ? 14.304 -11.968 -9.156 1.00 55.75 169 ALA A C 1
ATOM 1274 O O . ALA A 1 169 ? 14.771 -13.093 -9.356 1.00 55.75 169 ALA A O 1
ATOM 1275 N N . MET A 1 170 ? 13.261 -11.778 -8.348 1.00 68.12 170 MET A N 1
ATOM 1276 C CA . MET A 1 170 ? 12.544 -12.874 -7.685 1.00 68.12 170 MET A CA 1
ATOM 1277 C C . MET A 1 170 ? 11.112 -12.976 -8.196 1.00 68.12 170 MET A C 1
ATOM 1279 O O . MET A 1 170 ? 10.405 -11.979 -8.224 1.00 68.12 170 MET A O 1
ATOM 1283 N N . ASP A 1 171 ? 10.656 -14.173 -8.553 1.00 72.06 171 ASP A N 1
ATOM 1284 C CA . ASP A 1 171 ? 9.253 -14.387 -8.921 1.00 72.06 171 ASP A CA 1
ATOM 1285 C C . ASP A 1 171 ? 8.313 -14.395 -7.696 1.00 72.06 171 ASP A C 1
ATOM 1287 O O . ASP A 1 171 ? 8.727 -14.626 -6.553 1.00 72.06 171 ASP A O 1
ATOM 1291 N N . GLY A 1 172 ? 7.022 -14.162 -7.935 1.00 58.41 172 GLY A N 1
ATOM 1292 C CA . GLY A 1 172 ? 5.970 -14.145 -6.919 1.00 58.41 172 GLY A CA 1
ATOM 1293 C C . GLY A 1 172 ? 5.831 -15.472 -6.169 1.00 58.41 172 GLY A C 1
ATOM 1294 O O . GLY A 1 172 ? 5.467 -15.490 -4.990 1.00 58.41 172 GLY A O 1
ATOM 1295 N N . SER A 1 173 ? 6.170 -16.593 -6.812 1.00 66.19 173 SER A N 1
ATOM 1296 C CA . SER A 1 173 ? 6.165 -17.917 -6.187 1.00 66.19 173 SER A CA 1
ATOM 1297 C C . SER A 1 173 ? 7.216 -18.032 -5.077 1.00 66.19 173 SER A C 1
ATOM 1299 O O . SER A 1 173 ? 6.914 -18.522 -3.985 1.00 66.19 173 SER A O 1
ATOM 1301 N N . THR A 1 174 ? 8.411 -17.497 -5.324 1.00 66.50 174 THR A N 1
ATOM 1302 C CA . THR A 1 174 ? 9.522 -17.401 -4.382 1.00 66.50 174 THR A CA 1
ATOM 1303 C C . THR A 1 174 ? 9.214 -16.340 -3.335 1.00 66.50 174 THR A C 1
ATOM 1305 O O . THR A 1 174 ? 9.395 -16.591 -2.145 1.00 66.50 174 THR A O 1
ATOM 1308 N N . PHE A 1 175 ? 8.689 -15.185 -3.752 1.00 64.62 175 PHE A N 1
ATOM 1309 C CA . PHE A 1 175 ? 8.335 -14.072 -2.873 1.00 64.62 175 PHE A CA 1
ATOM 1310 C C . PHE A 1 175 ? 7.282 -14.466 -1.824 1.00 64.62 175 PHE A C 1
ATOM 1312 O O . PHE A 1 175 ? 7.503 -14.274 -0.634 1.00 64.62 175 PHE A O 1
ATOM 1319 N N . GLY A 1 176 ? 6.168 -15.082 -2.225 1.00 57.16 176 GLY A N 1
ATOM 1320 C CA . GLY A 1 176 ? 5.144 -15.541 -1.280 1.00 57.16 176 GLY A CA 1
ATOM 1321 C C . GLY A 1 176 ? 5.518 -16.846 -0.570 1.00 57.16 176 GLY A C 1
ATOM 1322 O O . GLY A 1 176 ? 5.351 -16.970 0.637 1.00 57.16 176 GLY A O 1
ATOM 1323 N N . GLY A 1 177 ? 6.062 -17.825 -1.300 1.00 56.09 177 GLY A N 1
ATOM 1324 C CA . GLY A 1 177 ? 6.244 -19.191 -0.797 1.00 56.09 177 GLY A CA 1
ATOM 1325 C C . GLY A 1 177 ? 7.507 -19.440 0.026 1.00 56.09 177 GLY A C 1
ATOM 1326 O O . GLY A 1 177 ? 7.467 -20.241 0.954 1.00 56.09 177 GLY A O 1
ATOM 1327 N N . TYR A 1 178 ? 8.628 -18.794 -0.305 1.00 51.59 178 TYR A N 1
ATOM 1328 C CA . TYR A 1 178 ? 9.893 -18.993 0.416 1.00 51.59 178 TYR A CA 1
ATOM 1329 C C . TYR A 1 178 ? 10.055 -18.006 1.577 1.00 51.59 178 TYR A C 1
ATOM 1331 O O . TYR A 1 178 ? 10.674 -18.330 2.589 1.00 51.59 178 TYR A O 1
ATOM 1339 N N . TRP A 1 179 ? 9.485 -16.808 1.437 1.00 54.06 179 TRP A N 1
ATOM 1340 C CA . TRP A 1 179 ? 9.606 -15.741 2.429 1.00 54.06 179 TRP A CA 1
ATOM 1341 C C . TRP A 1 179 ? 8.378 -15.570 3.321 1.00 54.06 179 TRP A C 1
ATOM 1343 O O . TRP A 1 179 ? 8.448 -14.784 4.261 1.00 54.06 179 TRP A O 1
ATOM 1353 N N . TYR A 1 180 ? 7.284 -16.294 3.052 1.00 58.16 180 TYR A N 1
ATOM 1354 C CA . TYR A 1 180 ? 6.010 -16.158 3.770 1.00 58.16 180 TYR A CA 1
ATOM 1355 C C . TYR A 1 180 ? 5.505 -14.704 3.810 1.00 58.16 180 TYR A C 1
ATOM 1357 O O . TYR A 1 180 ? 4.884 -14.278 4.778 1.00 58.16 180 TYR A O 1
ATOM 1365 N N . MET A 1 181 ? 5.798 -13.928 2.757 1.00 61.97 181 MET A N 1
ATOM 1366 C CA . MET A 1 181 ? 5.373 -12.524 2.644 1.00 61.97 181 MET A CA 1
ATOM 1367 C C . MET A 1 181 ? 3.882 -12.393 2.326 1.00 61.97 181 MET A C 1
ATOM 1369 O O . MET A 1 181 ? 3.305 -11.331 2.531 1.00 61.97 181 MET A O 1
ATOM 1373 N N . THR A 1 182 ? 3.277 -13.453 1.788 1.00 66.44 182 THR A N 1
ATOM 1374 C CA . THR A 1 182 ? 1.836 -13.570 1.577 1.00 66.44 182 THR A CA 1
ATOM 1375 C C . THR A 1 182 ? 1.436 -15.035 1.434 1.00 66.44 182 THR A C 1
ATOM 1377 O O . THR A 1 182 ? 2.120 -15.818 0.763 1.00 66.44 182 THR A O 1
ATOM 1380 N N . ASP A 1 183 ? 0.291 -15.387 2.015 1.00 69.94 183 ASP A N 1
ATOM 1381 C CA . ASP A 1 183 ? -0.373 -16.670 1.780 1.00 69.94 183 ASP A CA 1
ATOM 1382 C C . ASP A 1 183 ? -1.257 -16.648 0.512 1.00 69.94 183 ASP A C 1
ATOM 1384 O O . ASP A 1 183 ? -1.625 -17.701 -0.012 1.00 69.94 183 ASP A O 1
ATOM 1388 N N . SER A 1 184 ? -1.535 -15.463 -0.044 1.00 79.81 184 SER A N 1
ATOM 1389 C CA . SER A 1 184 ? -2.492 -15.219 -1.132 1.00 79.81 184 SER A CA 1
ATOM 1390 C C . SER A 1 184 ? -1.813 -15.176 -2.508 1.00 79.81 184 SER A C 1
ATOM 1392 O O . SER A 1 184 ? -1.661 -14.127 -3.143 1.00 79.81 184 SER A O 1
ATOM 1394 N N . ARG A 1 185 ? -1.375 -16.346 -2.984 1.00 82.06 185 ARG A N 1
ATOM 1395 C CA . ARG A 1 185 ? -0.755 -16.520 -4.310 1.00 82.06 185 ARG A CA 1
ATOM 1396 C C . ARG A 1 185 ? -1.792 -16.930 -5.353 1.00 82.06 185 ARG A C 1
ATOM 1398 O O . ARG A 1 185 ? -2.436 -17.962 -5.203 1.00 82.06 185 ARG A O 1
ATOM 1405 N N . CYS A 1 186 ? -1.903 -16.148 -6.423 1.00 84.12 186 CYS A N 1
ATOM 1406 C CA . CYS A 1 186 ? -2.846 -16.397 -7.515 1.00 84.12 186 CYS A CA 1
ATOM 1407 C C . CYS A 1 186 ? -2.146 -17.032 -8.722 1.00 84.12 186 CYS A C 1
ATOM 1409 O O . CYS A 1 186 ? -1.031 -16.635 -9.088 1.00 84.12 186 CYS A O 1
ATOM 1411 N N . ASP A 1 187 ? -2.823 -17.975 -9.377 1.00 86.38 187 ASP A N 1
ATOM 1412 C CA . ASP A 1 187 ? -2.338 -18.588 -10.615 1.00 86.38 187 ASP A CA 1
ATOM 1413 C C . ASP A 1 187 ? -2.500 -17.636 -11.808 1.00 86.38 187 ASP A C 1
ATOM 1415 O O . ASP A 1 187 ? -1.600 -17.552 -12.650 1.00 86.38 187 ASP A O 1
ATOM 1419 N N . GLY A 1 188 ? -3.609 -16.886 -11.857 1.00 83.00 188 GLY A N 1
ATOM 1420 C CA . GLY A 1 188 ? -3.901 -15.904 -12.902 1.00 83.00 188 GLY A CA 1
ATOM 1421 C C . GLY A 1 188 ? -3.784 -14.447 -12.438 1.00 83.00 188 GLY A C 1
ATOM 1422 O O . GLY A 1 188 ? -4.180 -14.095 -11.329 1.00 83.00 188 GLY A O 1
ATOM 1423 N N . ARG A 1 189 ? -3.311 -13.557 -13.326 1.00 83.88 189 ARG A N 1
ATOM 1424 C CA . ARG A 1 189 ? -3.266 -12.095 -13.086 1.00 83.88 189 ARG A CA 1
ATOM 1425 C C . ARG A 1 189 ? -4.642 -11.500 -12.775 1.00 83.88 189 ARG A C 1
ATOM 1427 O O . ARG A 1 189 ? -4.760 -10.578 -11.974 1.00 83.88 189 ARG A O 1
ATOM 1434 N N . GLU A 1 190 ? -5.675 -12.027 -13.426 1.00 84.06 190 GLU A N 1
ATOM 1435 C CA . GLU A 1 190 ? -7.058 -11.543 -13.346 1.00 84.06 190 GLU A CA 1
ATOM 1436 C C . GLU A 1 190 ? -7.688 -11.782 -11.962 1.00 84.06 190 GLU A C 1
ATOM 1438 O O . GLU A 1 190 ? -8.584 -11.049 -11.545 1.00 84.06 190 GLU A O 1
ATOM 1443 N N . GLU A 1 191 ? -7.184 -12.773 -11.226 1.00 88.06 191 GLU A N 1
ATOM 1444 C CA . GLU A 1 191 ? -7.706 -13.200 -9.924 1.00 88.06 191 GLU A CA 1
ATOM 1445 C C . GLU A 1 191 ? -7.195 -12.312 -8.780 1.00 88.06 191 GLU A C 1
ATOM 1447 O O . GLU A 1 191 ? -7.906 -12.080 -7.802 1.00 88.06 191 GLU A O 1
ATOM 1452 N N . VAL A 1 192 ? -5.999 -11.736 -8.938 1.00 88.75 192 VAL A N 1
ATOM 1453 C CA . VAL A 1 192 ? -5.260 -11.014 -7.890 1.00 88.75 192 VAL A CA 1
ATOM 1454 C C . VAL A 1 192 ? -6.072 -9.898 -7.235 1.00 88.75 192 VAL A C 1
ATOM 1456 O O . VAL A 1 192 ? -6.075 -9.752 -6.015 1.00 88.75 192 VAL A O 1
ATOM 1459 N N . THR A 1 193 ? -6.781 -9.093 -8.031 1.00 91.44 193 THR A N 1
ATOM 1460 C CA . THR A 1 193 ? -7.584 -7.986 -7.481 1.00 91.44 193 THR A CA 1
ATOM 1461 C C . THR A 1 193 ? -8.773 -8.505 -6.670 1.00 91.44 193 THR A C 1
ATOM 1463 O O . THR A 1 193 ? -9.148 -7.899 -5.665 1.00 91.44 193 THR A O 1
ATOM 1466 N N . GLY A 1 194 ? -9.371 -9.621 -7.102 1.00 91.81 194 GLY A N 1
ATOM 1467 C CA . GLY A 1 194 ? -10.452 -10.284 -6.378 1.00 91.81 194 GLY A CA 1
ATOM 1468 C C . GLY A 1 194 ? -9.970 -10.846 -5.045 1.00 91.81 194 GLY A C 1
ATOM 1469 O O . GLY A 1 194 ? -10.620 -10.614 -4.026 1.00 91.81 194 GLY A O 1
ATOM 1470 N N . GLU A 1 195 ? -8.803 -11.486 -5.044 1.00 92.50 195 GLU A N 1
ATOM 1471 C CA . GLU A 1 195 ? -8.191 -12.059 -3.845 1.00 92.50 195 GLU A CA 1
ATOM 1472 C C . GLU A 1 195 ? -7.799 -10.975 -2.831 1.00 92.50 195 GLU A C 1
ATOM 1474 O O . GLU A 1 195 ? -8.200 -11.039 -1.670 1.00 92.50 195 GLU A O 1
ATOM 1479 N N . ALA A 1 196 ? -7.140 -9.896 -3.272 1.00 92.56 196 ALA A N 1
ATOM 1480 C CA . ALA A 1 196 ? -6.810 -8.756 -2.408 1.00 92.56 196 ALA A CA 1
ATOM 1481 C C . ALA A 1 196 ? -8.060 -8.087 -1.806 1.00 92.56 196 ALA A C 1
ATOM 1483 O O . ALA A 1 196 ? -8.063 -7.663 -0.646 1.00 92.56 196 ALA A O 1
ATOM 1484 N N . ALA A 1 197 ? -9.153 -8.007 -2.575 1.00 93.81 197 ALA A N 1
ATOM 1485 C CA . ALA A 1 197 ? -10.438 -7.550 -2.056 1.00 93.81 197 ALA A CA 1
ATOM 1486 C C . ALA A 1 197 ? -11.025 -8.540 -1.036 1.00 93.81 197 ALA A C 1
ATOM 1488 O O . ALA A 1 197 ? -11.614 -8.112 -0.042 1.00 93.81 197 ALA A O 1
ATOM 1489 N N . GLY A 1 198 ? -10.848 -9.845 -1.257 1.00 91.19 198 GLY A N 1
ATOM 1490 C CA . GLY A 1 198 ? -11.145 -10.905 -0.297 1.00 91.19 198 GLY A CA 1
ATOM 1491 C C . GLY A 1 198 ? -10.478 -10.624 1.043 1.00 91.19 198 GLY A C 1
ATOM 1492 O O . GLY A 1 198 ? -11.194 -10.400 2.017 1.00 91.19 198 GLY A O 1
ATOM 1493 N N . ILE A 1 199 ? -9.150 -10.469 1.050 1.00 89.44 199 ILE A N 1
ATOM 1494 C CA . ILE A 1 199 ? -8.348 -10.169 2.246 1.00 89.44 199 ILE A CA 1
ATOM 1495 C C . ILE A 1 199 ? -8.961 -9.013 3.047 1.00 89.44 199 ILE A C 1
ATOM 1497 O O . ILE A 1 199 ? -9.378 -9.188 4.190 1.00 89.44 199 ILE A O 1
ATOM 1501 N N . VAL A 1 200 ? -9.116 -7.825 2.456 1.00 89.62 200 VAL A N 1
ATOM 1502 C CA . VAL A 1 200 ? -9.603 -6.661 3.224 1.00 89.62 200 VAL A CA 1
ATOM 1503 C C . VAL A 1 200 ? -11.070 -6.775 3.656 1.00 89.62 200 VAL A C 1
ATOM 1505 O O . VAL A 1 200 ? -11.500 -6.063 4.563 1.00 89.62 200 VAL A O 1
ATOM 1508 N N . THR A 1 201 ? -11.860 -7.653 3.029 1.00 87.81 201 THR A N 1
ATOM 1509 C CA . THR A 1 201 ? -13.272 -7.860 3.388 1.00 87.81 201 THR A CA 1
ATOM 1510 C C . THR A 1 201 ? -13.491 -8.976 4.404 1.00 87.81 201 THR A C 1
ATOM 1512 O O . THR A 1 201 ? -14.473 -8.904 5.146 1.00 87.81 201 THR A O 1
ATOM 1515 N N . THR A 1 202 ? -12.604 -9.972 4.472 1.00 82.12 202 THR A N 1
ATOM 1516 C CA . THR A 1 202 ? -12.665 -11.080 5.439 1.00 82.12 202 THR A CA 1
ATOM 1517 C C . THR A 1 202 ? -11.902 -10.786 6.721 1.00 82.12 202 THR A C 1
ATOM 1519 O O . THR A 1 202 ? -12.259 -11.314 7.772 1.00 82.12 202 THR A O 1
ATOM 1522 N N . SER A 1 203 ? -10.900 -9.909 6.670 1.00 65.25 203 SER A N 1
ATOM 1523 C CA . SER A 1 203 ? -10.016 -9.615 7.802 1.00 65.25 203 SER A CA 1
ATOM 1524 C C . SER A 1 203 ? -10.665 -8.835 8.959 1.00 65.25 203 SER A C 1
ATOM 1526 O O . SER A 1 203 ? -9.954 -8.445 9.884 1.00 65.25 203 SER A O 1
ATOM 1528 N N . ILE A 1 204 ? -11.985 -8.555 8.959 1.00 60.41 204 ILE A N 1
ATOM 1529 C CA . ILE A 1 204 ? -12.583 -7.656 9.972 1.00 60.41 204 ILE A CA 1
ATOM 1530 C C . ILE A 1 204 ? -14.055 -7.930 10.333 1.00 60.41 204 ILE A C 1
ATOM 1532 O O . ILE A 1 204 ? -14.914 -8.131 9.476 1.00 60.41 204 ILE A O 1
ATOM 1536 N N . GLY A 1 205 ? -14.355 -7.831 11.637 1.00 55.16 205 GLY A N 1
ATOM 1537 C CA . GLY A 1 205 ? -15.701 -7.844 12.226 1.00 55.16 205 GLY A CA 1
ATOM 1538 C C . GLY A 1 205 ? -16.506 -6.536 12.073 1.00 55.16 205 GLY A C 1
ATOM 1539 O O . GLY A 1 205 ? -16.006 -5.506 11.633 1.00 55.16 205 GLY A O 1
ATOM 1540 N N . LYS A 1 206 ? -17.795 -6.586 12.449 1.00 52.16 206 LYS A N 1
ATOM 1541 C CA . LYS A 1 206 ? -18.868 -5.632 12.070 1.00 52.16 206 LYS A CA 1
ATOM 1542 C C . LYS A 1 206 ? -18.781 -4.194 12.614 1.00 52.16 206 LYS A C 1
ATOM 1544 O O . LYS A 1 206 ? -19.565 -3.360 12.169 1.00 52.16 206 LYS A O 1
ATOM 1549 N N . VAL A 1 207 ? -17.897 -3.885 13.561 1.00 53.09 207 VAL A N 1
ATOM 1550 C CA . VAL A 1 207 ? -17.750 -2.530 14.123 1.00 53.09 207 VAL A CA 1
ATOM 1551 C C . VAL A 1 207 ? -16.269 -2.260 14.294 1.00 53.09 207 VAL A C 1
ATOM 1553 O O . VAL A 1 207 ? -15.609 -2.989 15.033 1.00 53.09 207 VAL A O 1
ATOM 1556 N N . ARG A 1 208 ? -15.750 -1.226 13.623 1.00 67.94 208 ARG A N 1
ATOM 1557 C CA . ARG A 1 208 ? -14.364 -0.822 13.813 1.00 67.94 208 ARG A CA 1
ATOM 1558 C C . ARG A 1 208 ? -14.212 0.636 14.204 1.00 67.94 208 ARG A C 1
ATOM 1560 O O . ARG A 1 208 ? -14.667 1.535 13.502 1.00 67.94 208 ARG A O 1
ATOM 1567 N N . ASP A 1 209 ? -13.477 0.821 15.289 1.00 82.06 209 ASP A N 1
ATOM 1568 C CA . ASP A 1 209 ? -12.795 2.059 15.615 1.00 82.06 209 ASP A CA 1
ATOM 1569 C C . ASP A 1 209 ? -11.535 2.191 14.739 1.00 82.06 209 ASP A C 1
ATOM 1571 O O . ASP A 1 209 ? -10.566 1.438 14.876 1.00 82.06 209 ASP A O 1
ATOM 1575 N N . GLY A 1 210 ? -11.585 3.109 13.774 1.00 86.19 210 GLY A N 1
ATOM 1576 C CA . GLY A 1 210 ? -10.476 3.360 12.857 1.00 86.19 210 GLY A CA 1
ATOM 1577 C C . GLY A 1 210 ? -9.225 3.902 13.551 1.00 86.19 210 GLY A C 1
ATOM 1578 O O . GLY A 1 210 ? -8.122 3.618 13.090 1.00 86.19 210 GLY A O 1
ATOM 1579 N N . GLU A 1 211 ? -9.369 4.628 14.663 1.00 89.12 211 GLU A N 1
ATOM 1580 C CA . GLU A 1 211 ? -8.232 5.162 15.420 1.00 89.12 211 GLU A CA 1
ATOM 1581 C C . GLU A 1 211 ? -7.498 4.040 16.149 1.00 89.12 211 GLU A C 1
ATOM 1583 O O . GLU A 1 211 ? -6.274 3.933 16.043 1.00 89.12 211 GLU A O 1
ATOM 1588 N N . ALA A 1 212 ? -8.250 3.146 16.802 1.00 87.00 212 ALA A N 1
ATOM 1589 C CA . ALA A 1 212 ? -7.687 1.953 17.428 1.00 87.00 212 ALA A CA 1
ATOM 1590 C C . ALA A 1 212 ? -6.932 1.093 16.403 1.00 87.00 212 ALA A C 1
ATOM 1592 O O . ALA A 1 212 ? -5.829 0.627 16.675 1.00 87.00 212 ALA A O 1
ATOM 1593 N N . TYR A 1 213 ? -7.481 0.946 15.194 1.00 88.00 213 TYR A N 1
ATOM 1594 C CA . TYR A 1 213 ? -6.830 0.195 14.124 1.00 88.00 213 TYR A CA 1
ATOM 1595 C C . TYR A 1 213 ? -5.494 0.814 13.685 1.00 88.00 213 TYR A C 1
ATOM 1597 O O . TYR A 1 213 ? -4.494 0.103 13.584 1.00 88.00 213 TYR A O 1
ATOM 1605 N N . VAL A 1 214 ? -5.449 2.136 13.480 1.00 90.00 214 VAL A N 1
ATOM 1606 C CA . VAL A 1 214 ? -4.208 2.855 13.136 1.00 90.00 214 VAL A CA 1
ATOM 1607 C C . VAL A 1 214 ? -3.169 2.725 14.251 1.00 90.00 214 VAL A C 1
ATOM 1609 O O . VAL A 1 214 ? -1.999 2.457 13.971 1.00 90.00 214 VAL A O 1
ATOM 1612 N N . ALA A 1 215 ? -3.582 2.876 15.513 1.00 89.31 215 ALA A N 1
ATOM 1613 C CA . ALA A 1 215 ? -2.694 2.719 16.662 1.00 89.31 215 ALA A CA 1
ATOM 1614 C C . ALA A 1 215 ? -2.105 1.300 16.725 1.00 89.31 215 ALA A C 1
ATOM 1616 O O . ALA A 1 215 ? -0.891 1.134 16.854 1.00 89.31 215 ALA A O 1
ATOM 1617 N N . THR A 1 216 ? -2.948 0.278 16.556 1.00 84.81 216 THR A N 1
ATOM 1618 C CA . THR A 1 216 ? -2.519 -1.121 16.512 1.00 84.81 216 THR A CA 1
ATOM 1619 C C . THR A 1 216 ? -1.552 -1.383 15.355 1.00 84.81 216 THR A C 1
ATOM 1621 O O . THR A 1 216 ? -0.489 -1.955 15.593 1.00 84.81 216 THR A O 1
ATOM 1624 N N . ARG A 1 217 ? -1.836 -0.913 14.132 1.00 85.19 217 ARG A N 1
ATOM 1625 C CA . ARG A 1 217 ? -0.924 -1.074 12.984 1.00 85.19 217 ARG A CA 1
ATOM 1626 C C . ARG A 1 217 ? 0.460 -0.495 13.279 1.00 85.19 217 ARG A C 1
ATOM 1628 O O . ARG A 1 217 ? 1.463 -1.183 13.113 1.00 85.19 217 ARG A O 1
ATOM 1635 N N . LYS A 1 218 ? 0.525 0.748 13.762 1.00 84.69 218 LYS A N 1
ATOM 1636 C CA . LYS A 1 218 ? 1.802 1.402 14.099 1.00 84.69 218 LYS A CA 1
ATOM 1637 C C . LYS A 1 218 ? 2.570 0.652 15.190 1.00 84.69 218 LYS A C 1
ATOM 1639 O O . LYS A 1 218 ? 3.795 0.655 15.172 1.00 84.69 218 LYS A O 1
ATOM 1644 N N . SER A 1 219 ? 1.870 -0.024 16.105 1.00 81.69 219 SER A N 1
ATOM 1645 C CA . SER A 1 219 ? 2.498 -0.848 17.147 1.00 81.69 219 SER A CA 1
ATOM 1646 C C . SER A 1 219 ? 3.054 -2.188 16.645 1.00 81.69 219 SER A C 1
ATOM 1648 O O . SER A 1 219 ? 4.011 -2.686 17.231 1.00 81.69 219 SER A O 1
ATOM 1650 N N . PHE A 1 220 ? 2.500 -2.756 15.565 1.00 75.50 220 PHE A N 1
ATOM 1651 C CA . PHE A 1 220 ? 3.026 -3.975 14.934 1.00 75.50 220 PHE A CA 1
ATOM 1652 C C . PHE A 1 220 ? 4.265 -3.709 14.072 1.00 75.50 220 PHE A C 1
ATOM 1654 O O . PHE A 1 220 ? 5.119 -4.583 13.949 1.00 75.50 220 PHE A O 1
ATOM 1661 N N . PHE A 1 221 ? 4.398 -2.493 13.532 1.00 76.06 221 PHE A N 1
ATOM 1662 C CA . PHE A 1 221 ? 5.537 -2.081 12.704 1.00 76.06 221 PHE A CA 1
ATOM 1663 C C . PHE A 1 221 ? 6.237 -0.828 13.264 1.00 76.06 221 PHE A C 1
ATOM 1665 O O . PHE A 1 221 ? 6.344 0.188 12.568 1.00 76.06 221 PHE A O 1
ATOM 1672 N N . PRO A 1 222 ? 6.717 -0.862 14.522 1.00 77.06 222 PRO A N 1
ATOM 1673 C CA . PRO A 1 222 ? 7.196 0.333 15.212 1.00 77.06 222 PRO A CA 1
ATOM 1674 C C . PRO A 1 222 ? 8.455 0.916 14.563 1.00 77.06 222 PRO A C 1
ATOM 1676 O O . PRO A 1 222 ? 8.567 2.133 14.448 1.00 77.06 222 PRO A O 1
ATOM 1679 N N . GLU A 1 223 ? 9.366 0.068 14.077 1.00 77.62 223 GLU A N 1
ATOM 1680 C CA . GLU A 1 223 ? 10.602 0.515 13.419 1.00 77.62 223 GLU A CA 1
ATOM 1681 C C . GLU A 1 223 ? 10.336 1.111 12.033 1.00 77.62 223 GLU A C 1
ATOM 1683 O O . GLU A 1 223 ? 10.893 2.152 11.697 1.00 77.62 223 GLU A O 1
ATOM 1688 N N . SER A 1 224 ? 9.437 0.509 11.245 1.00 76.00 224 SER A N 1
ATOM 1689 C CA . SER A 1 224 ? 9.032 1.056 9.943 1.00 76.00 224 SER A CA 1
ATOM 1690 C C . SER A 1 224 ? 8.336 2.406 10.104 1.00 76.00 224 SER A C 1
ATOM 1692 O O . SER A 1 224 ? 8.647 3.351 9.384 1.00 76.00 224 SER A O 1
ATOM 1694 N N . TRP A 1 225 ? 7.431 2.519 11.083 1.00 80.81 225 TRP A N 1
ATOM 1695 C CA . TRP A 1 225 ? 6.764 3.779 11.401 1.00 80.81 225 TRP A CA 1
ATOM 1696 C C . TRP A 1 225 ? 7.761 4.849 11.860 1.00 80.81 225 TRP A C 1
ATOM 1698 O O . TRP A 1 225 ? 7.735 5.972 11.359 1.00 80.81 225 TRP A O 1
ATOM 1708 N N . LYS A 1 226 ? 8.671 4.494 12.772 1.00 78.81 226 LYS A N 1
ATOM 1709 C CA . LYS A 1 226 ? 9.714 5.396 13.267 1.00 78.81 226 LYS A CA 1
ATOM 1710 C C . LYS A 1 226 ? 10.615 5.892 12.137 1.00 78.81 226 LYS A C 1
ATOM 1712 O O . LYS A 1 226 ? 10.814 7.097 12.037 1.00 78.81 226 LYS A O 1
ATOM 1717 N N . ALA A 1 227 ? 11.094 4.999 11.272 1.00 78.69 227 ALA A N 1
ATOM 1718 C CA . ALA A 1 227 ? 11.946 5.357 10.141 1.00 78.69 227 ALA A CA 1
ATOM 1719 C C . ALA A 1 227 ? 11.266 6.368 9.204 1.00 78.69 227 ALA A C 1
ATOM 1721 O O . ALA A 1 227 ? 11.884 7.347 8.798 1.00 78.69 227 ALA A O 1
ATOM 1722 N N . VAL A 1 228 ? 9.975 6.173 8.910 1.00 81.50 228 VAL A N 1
ATOM 1723 C CA . VAL A 1 228 ? 9.194 7.117 8.096 1.00 81.50 228 VAL A CA 1
ATOM 1724 C C . VAL A 1 228 ? 9.029 8.464 8.805 1.00 81.50 228 VAL A C 1
ATOM 1726 O O . VAL A 1 228 ? 9.164 9.504 8.168 1.00 81.50 228 VAL A O 1
ATOM 1729 N N . CYS A 1 229 ? 8.762 8.473 10.114 1.00 81.75 229 CYS A N 1
ATOM 1730 C CA . CYS A 1 229 ? 8.651 9.714 10.883 1.00 81.75 229 CYS A CA 1
ATOM 1731 C C . CYS A 1 229 ? 9.965 10.496 10.951 1.00 81.75 229 CYS A C 1
ATOM 1733 O O . CYS A 1 229 ? 9.939 11.708 10.777 1.00 81.75 229 CYS A O 1
ATOM 1735 N N . GLU A 1 230 ? 11.086 9.824 11.210 1.00 82.19 230 GLU A N 1
ATOM 1736 C CA . GLU A 1 230 ? 12.408 10.456 11.291 1.00 82.19 230 GLU A CA 1
ATOM 1737 C C . GLU A 1 230 ? 12.853 11.009 9.939 1.00 82.19 230 GLU A C 1
ATOM 1739 O O . GLU A 1 230 ? 13.469 12.065 9.885 1.00 82.19 230 GLU A O 1
ATOM 1744 N N . PHE A 1 231 ? 12.505 10.327 8.847 1.00 79.06 231 PHE A N 1
ATOM 1745 C CA . PHE A 1 231 ? 12.824 10.784 7.500 1.00 79.06 231 PHE A CA 1
ATOM 1746 C C . PHE A 1 231 ? 12.028 12.030 7.071 1.00 79.06 231 PHE A C 1
ATOM 1748 O O . PHE A 1 231 ? 12.490 12.799 6.233 1.00 79.06 231 PHE A O 1
ATOM 1755 N N . LEU A 1 232 ? 10.831 12.232 7.629 1.00 80.69 232 LEU A N 1
ATOM 1756 C CA . LEU A 1 232 ? 9.957 13.369 7.316 1.00 80.69 232 LEU A CA 1
ATOM 1757 C C . LEU A 1 232 ? 10.104 14.558 8.286 1.00 80.69 232 LEU A C 1
ATOM 1759 O O . LEU A 1 232 ? 9.423 15.568 8.085 1.00 80.69 232 LEU A O 1
ATOM 1763 N N . ALA A 1 233 ? 10.917 14.419 9.338 1.00 79.44 233 ALA A N 1
ATOM 1764 C CA . ALA A 1 233 ? 11.128 15.414 10.395 1.00 79.44 233 ALA A CA 1
ATOM 1765 C C . ALA A 1 233 ? 12.161 16.480 10.003 1.00 79.44 233 ALA A C 1
ATOM 1767 O O . ALA A 1 233 ? 11.916 17.659 10.352 1.00 79.44 233 ALA A O 1
#